Protein AF-0000000077349304 (afdb_homodimer)

Organism: Vitis vinifera (NCBI:txid29760)

Structure (mmCIF, N/CA/C/O backbone):
data_AF-0000000077349304-model_v1
#
loop_
_entity.id
_entity.type
_entity.pdbx_description
1 polymer 'Uncharacterized protein'
#
loop_
_atom_site.group_PDB
_atom_site.id
_atom_site.type_symbol
_atom_site.label_atom_id
_atom_site.label_alt_id
_atom_site.label_comp_id
_atom_site.label_asym_id
_atom_site.label_entity_id
_atom_site.label_seq_id
_atom_site.pdbx_PDB_ins_code
_atom_site.Cartn_x
_atom_site.Cartn_y
_atom_site.Cartn_z
_a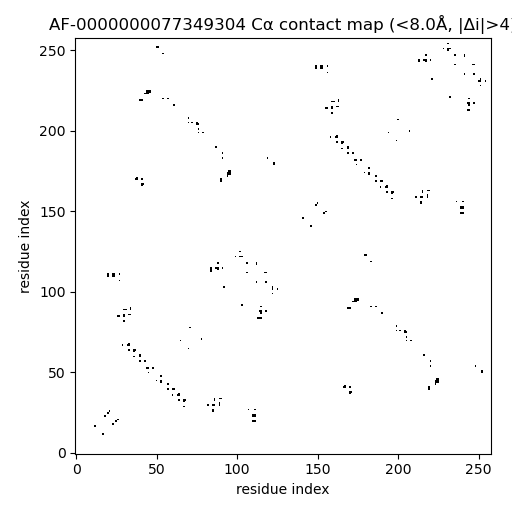tom_site.occupancy
_atom_site.B_iso_or_equiv
_atom_site.auth_seq_id
_atom_site.auth_comp_id
_atom_site.auth_asym_id
_atom_site.auth_atom_id
_atom_site.pdbx_PDB_model_num
ATOM 1 N N . MET A 1 1 ? 5.629 -63.75 -2.553 1 30.45 1 MET A N 1
ATOM 2 C CA . MET A 1 1 ? 6.184 -62.406 -2.715 1 30.45 1 MET A CA 1
ATOM 3 C C . MET A 1 1 ? 5.445 -61.406 -1.84 1 30.45 1 MET A C 1
ATOM 5 O O . MET A 1 1 ? 4.242 -61.188 -2.012 1 30.45 1 MET A O 1
ATOM 9 N N . GLU A 1 2 ? 5.629 -61.344 -0.504 1 37.59 2 GLU A N 1
ATOM 10 C CA . GLU A 1 2 ? 5.035 -60.625 0.606 1 37.59 2 GLU A CA 1
ATOM 11 C C . GLU A 1 2 ? 5.164 -59.094 0.403 1 37.59 2 GLU A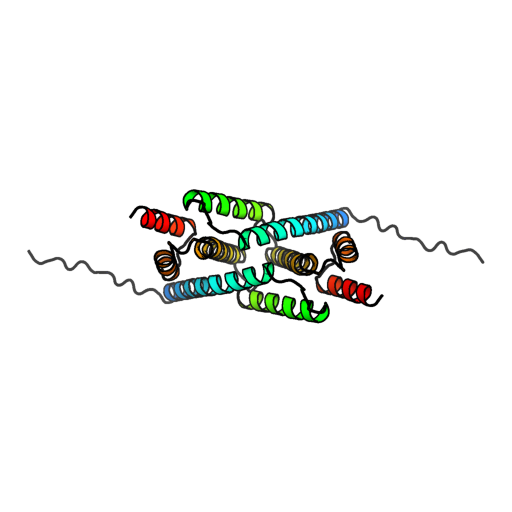 C 1
ATOM 13 O O . GLU A 1 2 ? 6.258 -58.594 0.151 1 37.59 2 GLU A O 1
ATOM 18 N N . PRO A 1 3 ? 4.094 -58.375 -0.146 1 38.19 3 PRO A N 1
ATOM 19 C CA . PRO A 1 3 ? 4.047 -56.969 -0.545 1 38.19 3 PRO A CA 1
ATOM 20 C C . PRO A 1 3 ? 4.551 -56 0.547 1 38.19 3 PRO A C 1
ATOM 22 O O . PRO A 1 3 ? 4.281 -56.25 1.73 1 38.19 3 PRO A O 1
ATOM 25 N N . ASP A 1 4 ? 5.844 -55.594 0.609 1 36.28 4 ASP A N 1
ATOM 26 C CA . ASP A 1 4 ? 6.574 -54.625 1.399 1 36.28 4 ASP A CA 1
ATOM 27 C C . ASP A 1 4 ? 5.762 -53.344 1.573 1 36.28 4 ASP A C 1
ATOM 29 O O . ASP A 1 4 ? 5.434 -52.688 0.592 1 36.28 4 ASP A O 1
ATOM 33 N N . LEU A 1 5 ? 4.812 -53.281 2.51 1 33.16 5 LEU A N 1
ATOM 34 C CA . LEU A 1 5 ? 4.059 -52.188 3.109 1 33.16 5 LEU A CA 1
ATOM 35 C C . LEU A 1 5 ? 4.965 -50.969 3.367 1 33.16 5 LEU A C 1
ATOM 37 O O . LEU A 1 5 ? 5.785 -51 4.285 1 33.16 5 LEU A O 1
ATOM 41 N N . ALA A 1 6 ? 5.605 -50.438 2.486 1 31.66 6 ALA A N 1
ATOM 42 C CA . ALA A 1 6 ? 6.285 -49.125 2.574 1 31.66 6 ALA A CA 1
ATOM 43 C C . ALA A 1 6 ? 5.523 -48.156 3.479 1 31.66 6 ALA A C 1
ATOM 45 O O . ALA A 1 6 ? 4.305 -48.031 3.355 1 31.66 6 ALA A O 1
ATOM 46 N N . LYS A 1 7 ? 5.957 -47.875 4.664 1 35.06 7 LYS A N 1
ATOM 47 C CA . LYS A 1 7 ? 5.715 -46.938 5.754 1 35.06 7 LYS A CA 1
ATOM 48 C C . LYS A 1 7 ? 5.328 -45.562 5.215 1 35.06 7 LYS A C 1
ATOM 50 O O . LYS A 1 7 ? 6.141 -44.875 4.582 1 35.06 7 LYS A O 1
ATOM 55 N N . VAL A 1 8 ? 4.203 -45.312 4.629 1 30.92 8 VAL A N 1
ATOM 56 C CA . VAL A 1 8 ? 3.578 -44 4.512 1 30.92 8 VAL A CA 1
ATOM 57 C C . VAL A 1 8 ? 3.877 -43.188 5.758 1 30.92 8 VAL A C 1
ATOM 59 O O . VAL A 1 8 ? 3.408 -43.5 6.852 1 30.92 8 VAL A O 1
ATOM 62 N N . VAL A 1 9 ? 5.004 -42.75 6.055 1 35.28 9 VAL A N 1
ATOM 63 C CA . VAL A 1 9 ? 5.402 -41.812 7.09 1 35.28 9 VAL A CA 1
ATOM 64 C C . VAL A 1 9 ? 4.367 -40.688 7.191 1 35.28 9 VAL A C 1
ATOM 66 O O . VAL A 1 9 ? 4.211 -39.875 6.266 1 35.28 9 VAL A O 1
ATOM 69 N N . ILE A 1 10 ? 3.18 -40.812 7.707 1 36.53 10 ILE A N 1
ATOM 70 C CA . ILE A 1 10 ? 2.32 -39.812 8.32 1 36.53 10 ILE A CA 1
ATOM 71 C C . ILE A 1 10 ? 3.176 -38.75 9.039 1 36.53 10 ILE A C 1
ATOM 73 O O . ILE A 1 10 ? 3.758 -39.031 10.086 1 36.53 10 ILE A O 1
ATOM 77 N N . HIS A 1 11 ? 3.961 -38.094 8.344 1 41.19 11 HIS A N 1
ATOM 78 C CA . HIS A 1 11 ? 4.645 -36.969 8.984 1 41.19 11 HIS A CA 1
ATOM 79 C C . HIS A 1 11 ? 3.664 -36.094 9.773 1 41.19 11 HIS A C 1
ATOM 81 O O . HIS A 1 11 ? 2.869 -35.375 9.188 1 41.19 11 HIS A O 1
ATOM 87 N N . ALA A 1 12 ? 3.164 -36.469 10.875 1 43.06 12 ALA A N 1
ATOM 88 C CA . ALA A 1 12 ? 2.551 -35.625 11.906 1 43.06 12 ALA A CA 1
ATOM 89 C C . ALA A 1 12 ? 3.182 -34.25 11.938 1 43.06 12 ALA A C 1
ATOM 91 O O . ALA A 1 12 ? 4.391 -34.125 12.141 1 43.06 12 ALA A O 1
ATOM 92 N N . LYS A 1 13 ? 2.541 -33.344 11.273 1 51.5 13 LYS A N 1
ATOM 93 C CA . LYS A 1 13 ? 3.018 -31.969 11.344 1 51.5 13 LYS A CA 1
ATOM 94 C C . LYS A 1 13 ? 3.271 -31.547 12.789 1 51.5 13 LYS A C 1
ATOM 96 O O . LYS A 1 13 ? 2.457 -31.812 13.672 1 51.5 13 LYS A O 1
ATOM 101 N N . THR A 1 14 ? 4.445 -31.266 13.148 1 56.19 14 THR A N 1
ATOM 102 C CA . THR A 1 14 ? 4.77 -30.734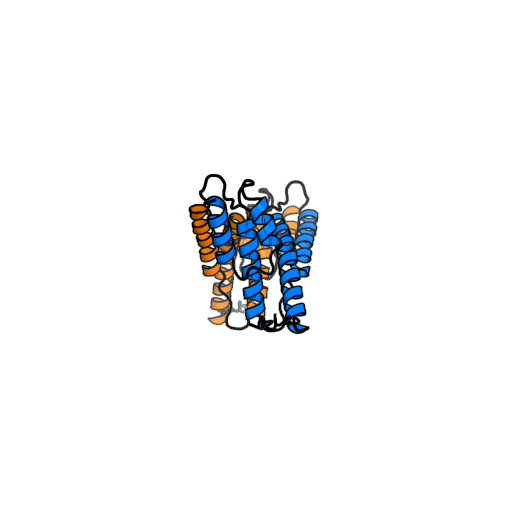 14.461 1 56.19 14 THR A CA 1
ATOM 103 C C . THR A 1 14 ? 3.953 -29.484 14.758 1 56.19 14 THR A C 1
ATOM 105 O O . THR A 1 14 ? 3.459 -28.828 13.836 1 56.19 14 THR A O 1
ATOM 108 N N . THR A 1 15 ? 3.611 -29.328 16.031 1 53.25 15 THR A N 1
ATOM 109 C CA . THR A 1 15 ? 2.938 -28.125 16.5 1 53.25 15 THR A CA 1
ATOM 110 C C . THR A 1 15 ? 3.498 -26.891 15.805 1 53.25 15 THR A C 1
ATOM 112 O O . THR A 1 15 ? 2.748 -25.984 15.445 1 53.25 15 THR A O 1
ATOM 115 N N . HIS A 1 16 ? 4.781 -26.922 15.57 1 51.78 16 HIS A N 1
ATOM 116 C CA . HIS A 1 16 ? 5.426 -25.797 14.906 1 51.78 16 HIS A CA 1
ATOM 117 C C . HIS A 1 16 ? 4.957 -25.656 13.461 1 51.78 16 HIS A C 1
ATOM 119 O O . HIS A 1 16 ? 4.652 -24.562 13 1 51.78 16 HIS A O 1
ATOM 125 N N . GLN A 1 17 ? 4.926 -26.797 12.828 1 53.03 17 GLN A N 1
ATOM 126 C CA . GLN A 1 17 ? 4.488 -26.766 11.438 1 53.03 17 GLN A CA 1
ATOM 127 C C . GLN A 1 17 ? 3.018 -26.375 11.328 1 53.03 17 GLN A C 1
ATOM 129 O O . GLN A 1 17 ? 2.631 -25.641 10.414 1 53.03 17 GLN A O 1
ATOM 134 N N . VAL A 1 18 ? 2.293 -26.922 12.273 1 52.31 18 VAL A N 1
ATOM 135 C CA . VAL A 1 18 ? 0.885 -26.547 12.328 1 52.31 18 VAL A CA 1
ATOM 136 C C . VAL A 1 18 ? 0.765 -25.031 12.57 1 52.31 18 VAL A C 1
ATOM 138 O O . VAL A 1 18 ? -0.046 -24.359 11.93 1 52.31 18 VAL A O 1
ATOM 141 N N . TRP A 1 19 ? 1.563 -24.516 13.484 1 49.97 19 TRP A N 1
ATOM 142 C CA . TRP A 1 19 ? 1.567 -23.094 13.773 1 49.97 19 TRP A CA 1
ATOM 143 C C . TRP A 1 19 ? 2.033 -22.297 12.562 1 49.97 19 TRP A C 1
ATOM 145 O O . TRP A 1 19 ? 1.44 -21.266 12.227 1 49.97 19 TRP A O 1
ATOM 155 N N . GLU A 1 20 ? 3.025 -22.766 11.969 1 55.25 20 GLU A N 1
ATOM 156 C CA . GLU A 1 20 ? 3.5 -22.078 10.773 1 55.25 20 GLU A CA 1
ATOM 157 C C . GLU A 1 20 ? 2.436 -22.078 9.68 1 55.25 20 GLU A C 1
ATOM 159 O O . GLU A 1 20 ? 2.25 -21.078 8.977 1 55.25 20 GLU A O 1
ATOM 164 N N . ASP A 1 21 ? 1.802 -23.203 9.68 1 53.84 21 ASP A N 1
ATOM 165 C CA . ASP A 1 21 ? 0.719 -23.328 8.703 1 53.84 21 ASP A CA 1
ATOM 166 C C . ASP A 1 21 ? -0.421 -22.359 9.031 1 53.84 21 ASP A C 1
ATOM 168 O O . ASP A 1 21 ? -1.022 -21.781 8.133 1 53.84 21 ASP A O 1
ATOM 172 N N . PHE A 1 22 ? -0.688 -22.391 10.328 1 49.19 22 PHE A N 1
ATOM 173 C CA . PHE A 1 22 ? -1.724 -21.469 10.781 1 49.19 22 PHE A CA 1
ATOM 174 C C . PHE A 1 22 ? -1.328 -20.031 10.484 1 49.19 22 PHE A C 1
ATOM 176 O O . PHE A 1 22 ? -2.139 -19.25 9.977 1 49.19 22 PHE A O 1
ATOM 183 N N . ILE A 1 23 ? -0.131 -19.719 10.797 1 52.72 23 ILE A N 1
ATOM 184 C CA . ILE A 1 23 ? 0.373 -18.375 10.555 1 52.72 23 ILE A CA 1
ATOM 185 C C . ILE A 1 23 ? 0.328 -18.062 9.062 1 52.72 23 ILE A C 1
ATOM 187 O O . ILE A 1 23 ? -0.096 -16.984 8.656 1 52.72 23 ILE A O 1
ATOM 191 N N . ASP A 1 24 ? 0.671 -19.141 8.422 1 55.94 24 ASP A N 1
ATOM 192 C CA . ASP A 1 24 ? 0.707 -18.969 6.977 1 55.94 24 ASP A CA 1
ATOM 193 C C . ASP A 1 24 ? -0.7 -18.781 6.41 1 55.94 24 ASP A C 1
ATOM 195 O O . ASP A 1 24 ? -0.921 -17.938 5.535 1 55.94 24 ASP A O 1
ATOM 199 N N . GLN A 1 25 ? -1.578 -19.734 6.934 1 53.78 25 GLN A N 1
ATOM 200 C CA . GLN A 1 25 ? -2.967 -19.625 6.504 1 53.78 25 GLN A CA 1
ATOM 201 C C . GLN A 1 25 ? -3.568 -18.281 6.938 1 53.78 25 GLN A C 1
ATOM 203 O O . GLN A 1 25 ? -4.27 -17.641 6.164 1 53.78 25 GLN A O 1
ATOM 208 N N . PHE A 1 26 ? -3.369 -18.031 8.156 1 52.25 26 PHE A N 1
ATOM 209 C CA . PHE A 1 26 ? -3.83 -16.766 8.695 1 52.25 26 PHE A CA 1
ATOM 210 C C . PHE A 1 26 ? -3.201 -15.594 7.949 1 52.25 26 PHE A C 1
ATOM 212 O O . PHE A 1 26 ? -3.865 -14.594 7.676 1 52.25 26 PHE A O 1
ATOM 219 N N . SER A 1 27 ? -1.998 -15.93 7.543 1 61.44 27 SER A N 1
ATOM 220 C CA . SER A 1 27 ? -1.284 -14.883 6.812 1 61.44 27 SER A CA 1
ATOM 221 C C . SER A 1 27 ? -1.909 -14.641 5.445 1 61.44 27 SER A C 1
ATOM 223 O O . SER A 1 27 ? -2.055 -13.492 5.02 1 61.44 27 SER A O 1
ATOM 225 N N . GLN A 1 28 ? -2.406 -15.836 4.953 1 63.88 28 GLN A N 1
ATOM 226 C CA . GLN A 1 28 ? -3.035 -15.688 3.646 1 63.88 28 GLN A CA 1
ATOM 227 C C . GLN A 1 28 ? -4.387 -14.992 3.764 1 63.88 28 GLN A C 1
ATOM 229 O O . GLN A 1 28 ? -4.73 -14.148 2.934 1 63.88 28 GLN A O 1
ATOM 234 N N . GLU A 1 29 ? -5.176 -15.484 4.77 1 65.19 29 GLU A N 1
ATOM 235 C CA . GLU A 1 29 ? -6.457 -14.828 5 1 65.19 29 GLU A CA 1
ATOM 236 C C . GLU A 1 29 ? -6.266 -13.336 5.273 1 65.19 29 GLU A C 1
ATOM 238 O O . GLU A 1 29 ? -7.027 -12.508 4.773 1 65.19 29 GLU A O 1
ATOM 243 N N . ASN A 1 30 ? -5.266 -13.078 5.977 1 81.94 30 ASN A N 1
ATOM 244 C CA . ASN A 1 30 ? -4.988 -11.68 6.273 1 81.94 30 ASN A CA 1
ATOM 245 C C . ASN A 1 30 ? -4.535 -10.922 5.027 1 81.94 30 ASN A C 1
ATOM 247 O O . ASN A 1 30 ? -4.84 -9.734 4.875 1 81.94 30 ASN A O 1
ATOM 251 N N . ALA A 1 31 ? -3.947 -11.727 4.184 1 86 31 ALA A N 1
ATOM 252 C CA . ALA A 1 31 ? -3.445 -11.062 2.982 1 86 31 ALA A CA 1
ATOM 253 C C . ALA A 1 31 ? -4.594 -10.562 2.113 1 86 31 ALA A C 1
ATOM 255 O O . ALA A 1 31 ? -4.504 -9.484 1.517 1 86 31 ALA A O 1
ATOM 256 N N . LEU A 1 32 ? -5.691 -11.352 2.031 1 86.62 32 LEU A N 1
ATOM 257 C CA . LEU A 1 32 ? -6.848 -10.93 1.247 1 86.62 32 LEU A CA 1
ATOM 258 C C . LEU A 1 32 ? -7.52 -9.719 1.879 1 86.62 32 LEU A C 1
ATOM 260 O O . LEU A 1 32 ? -7.914 -8.781 1.175 1 86.62 32 LEU A O 1
ATOM 264 N N . ILE A 1 33 ? -7.676 -9.766 3.186 1 90.56 33 ILE A N 1
ATOM 265 C CA . ILE A 1 33 ? -8.273 -8.648 3.91 1 90.56 33 ILE A CA 1
ATOM 266 C C . ILE A 1 33 ? -7.414 -7.402 3.732 1 90.56 33 ILE A C 1
ATOM 268 O O . ILE A 1 33 ? -7.93 -6.316 3.451 1 90.56 33 ILE A O 1
ATOM 272 N N . ILE A 1 34 ? -6.121 -7.543 3.848 1 92.56 34 ILE A N 1
ATOM 273 C CA . ILE A 1 34 ? -5.184 -6.438 3.678 1 92.56 34 ILE A CA 1
ATOM 274 C C . ILE A 1 34 ? -5.301 -5.875 2.264 1 92.56 34 ILE A C 1
ATOM 276 O O . ILE A 1 34 ? -5.34 -4.656 2.074 1 92.56 34 ILE A O 1
ATOM 280 N N . TYR A 1 35 ? -5.398 -6.758 1.352 1 91.94 35 TYR A N 1
ATOM 281 C CA . TYR A 1 35 ? -5.555 -6.332 -0.035 1 91.94 35 TYR A CA 1
ATOM 282 C C . TYR A 1 35 ? -6.809 -5.484 -0.207 1 91.94 35 TYR A C 1
ATOM 284 O O . TYR A 1 35 ? -6.766 -4.426 -0.842 1 91.94 35 TYR A O 1
ATOM 292 N N . GLN A 1 36 ? -7.918 -5.918 0.291 1 92.62 36 GLN A N 1
ATOM 293 C CA . GLN A 1 36 ? -9.18 -5.199 0.174 1 92.62 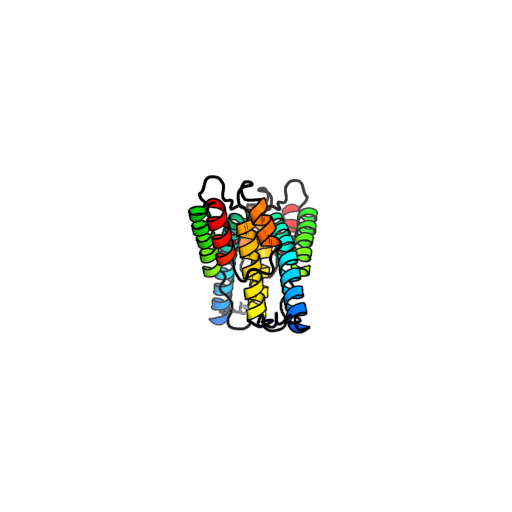36 GLN A CA 1
ATOM 294 C C . GLN A 1 36 ? -9.102 -3.834 0.852 1 92.62 36 GLN A C 1
ATOM 296 O O . GLN A 1 36 ? -9.617 -2.844 0.329 1 92.62 36 GLN A O 1
ATOM 301 N N . ILE A 1 37 ? -8.508 -3.77 2.004 1 94.62 37 ILE A N 1
ATOM 302 C CA . ILE A 1 37 ? -8.344 -2.506 2.717 1 94.62 37 ILE A CA 1
ATOM 303 C C . ILE A 1 37 ? -7.473 -1.557 1.894 1 94.62 37 ILE A C 1
ATOM 305 O O . ILE A 1 37 ? -7.805 -0.379 1.74 1 94.62 37 ILE A O 1
ATOM 309 N N . GLN A 1 38 ? -6.332 -2.072 1.375 1 93.25 38 GLN A N 1
ATOM 310 C CA . GLN A 1 38 ? -5.441 -1.261 0.551 1 93.25 38 GLN A CA 1
ATOM 311 C C . GLN A 1 38 ? -6.164 -0.73 -0.683 1 93.25 38 GLN A C 1
ATOM 313 O O . GLN A 1 38 ? -5.973 0.422 -1.075 1 93.25 38 GLN A O 1
ATOM 318 N N . LYS A 1 39 ? -6.934 -1.551 -1.284 1 92.12 39 LYS A N 1
ATOM 319 C CA . LYS A 1 39 ? -7.738 -1.123 -2.426 1 92.12 39 LYS A CA 1
ATOM 320 C C . LYS A 1 39 ? -8.695 -0.005 -2.033 1 92.12 39 LYS A C 1
ATOM 322 O O . LYS A 1 39 ? -8.828 0.988 -2.752 1 92.12 39 LYS A O 1
ATOM 327 N N . SER A 1 40 ? -9.32 -0.19 -0.93 1 93.62 40 SER A N 1
ATOM 328 C CA . SER A 1 40 ? -10.234 0.833 -0.442 1 93.62 40 SER A CA 1
ATOM 329 C C . SER A 1 40 ? -9.508 2.137 -0.142 1 93.62 40 SER A C 1
ATOM 331 O O . SER A 1 40 ? -10.016 3.223 -0.43 1 93.62 40 SER A O 1
ATOM 333 N N . LEU A 1 41 ? -8.367 2.006 0.394 1 94.12 41 LEU A N 1
ATOM 334 C CA . LEU A 1 41 ? -7.574 3.164 0.787 1 94.12 41 LEU A CA 1
ATOM 335 C C . LEU A 1 41 ? -7.172 3.986 -0.433 1 94.12 41 LEU A C 1
ATOM 337 O O . LEU A 1 41 ? -7.258 5.215 -0.415 1 94.12 41 LEU A O 1
ATOM 341 N N . VAL A 1 42 ? -6.75 3.346 -1.412 1 87.5 42 VAL A N 1
ATOM 342 C CA . VAL A 1 42 ? -6.277 4.02 -2.617 1 87.5 42 VAL A CA 1
ATOM 343 C C . VAL A 1 42 ? -7.457 4.648 -3.355 1 87.5 42 VAL A C 1
ATOM 345 O O . VAL A 1 42 ? -7.312 5.695 -3.99 1 87.5 42 VAL A O 1
ATOM 348 N N . SER A 1 43 ? -8.602 4.043 -3.232 1 89.06 43 SER A N 1
ATOM 349 C CA . SER A 1 43 ? -9.781 4.551 -3.926 1 89.06 43 SER A CA 1
ATOM 350 C C . SER A 1 43 ? -10.555 5.535 -3.057 1 89.06 43 SER A C 1
ATOM 352 O O . SER A 1 43 ? -11.547 6.121 -3.502 1 89.06 43 SER A O 1
ATOM 354 N N . PHE A 1 44 ? -10.102 5.68 -1.876 1 92.88 44 PHE A N 1
ATOM 355 C CA . PHE A 1 44 ? -10.797 6.535 -0.918 1 92.88 44 PHE A CA 1
ATOM 356 C C . PHE A 1 44 ? -10.602 8.008 -1.264 1 92.88 44 PHE A C 1
ATOM 358 O O . PHE A 1 44 ? -9.477 8.453 -1.479 1 92.88 44 PHE A O 1
ATOM 365 N N . SER A 1 45 ? -11.648 8.797 -1.398 1 94.25 45 SER A N 1
ATOM 366 C CA . SER A 1 45 ? -11.578 10.219 -1.708 1 94.25 45 SER A CA 1
ATOM 367 C C . SER A 1 45 ? -12.547 11.023 -0.848 1 94.25 45 SER A C 1
ATOM 369 O O . SER A 1 45 ? -13.508 10.477 -0.309 1 94.25 45 SER A O 1
ATOM 371 N N . GLN A 1 46 ? -12.281 12.25 -0.752 1 95.38 46 GLN A N 1
ATOM 372 C CA . GLN A 1 46 ? -13.109 13.102 0.085 1 95.38 46 GLN A CA 1
ATOM 373 C C . GLN A 1 46 ? -14.547 13.141 -0.426 1 95.38 46 GLN A C 1
ATOM 375 O O . GLN A 1 46 ? -15.492 12.922 0.341 1 95.38 46 GLN A O 1
ATOM 380 N N . GLY A 1 47 ? -14.711 13.422 -1.748 1 94.88 47 GLY A N 1
ATOM 381 C CA . GLY A 1 47 ? -16.047 13.461 -2.33 1 94.88 47 GLY A CA 1
ATOM 382 C C . GLY A 1 47 ? -16.953 14.5 -1.683 1 94.88 47 GLY A C 1
ATOM 383 O O . GLY A 1 47 ? -16.578 15.672 -1.576 1 94.88 47 GLY A O 1
ATOM 384 N N . SER A 1 48 ? -18.047 14.078 -1.113 1 96.44 48 SER A N 1
ATOM 385 C CA . SER A 1 48 ? -19.031 15 -0.544 1 96.44 48 SER A CA 1
ATOM 386 C C . SER A 1 48 ? -18.797 15.188 0.953 1 96.44 48 SER A C 1
ATOM 388 O O . SER A 1 48 ? -19.5 15.984 1.595 1 96.44 48 SER A O 1
ATOM 390 N N . MET A 1 49 ? -17.859 14.57 1.497 1 95.5 49 MET A N 1
ATOM 391 C CA . MET A 1 49 ? -17.609 14.656 2.932 1 95.5 49 MET A CA 1
ATOM 392 C C . MET A 1 49 ? -16.969 15.992 3.289 1 95.5 49 MET A C 1
ATOM 394 O O . MET A 1 49 ? -16.203 16.547 2.496 1 95.5 49 MET A O 1
ATOM 398 N N . THR A 1 50 ? -17.312 16.422 4.441 1 95.44 50 THR A N 1
ATOM 399 C CA . THR A 1 50 ? -16.516 17.516 4.992 1 95.44 50 THR A CA 1
ATOM 400 C C . THR A 1 50 ? -15.086 17.047 5.258 1 95.44 50 THR A C 1
ATOM 402 O O . THR A 1 50 ? -14.812 15.852 5.309 1 95.44 50 THR A O 1
ATOM 405 N N . ILE A 1 51 ? -14.195 17.953 5.473 1 94.62 51 ILE A N 1
ATOM 406 C CA . ILE A 1 51 ? -12.789 17.641 5.719 1 94.62 51 ILE A CA 1
ATOM 407 C C . ILE A 1 51 ? -12.664 16.828 7.008 1 94.62 51 ILE A C 1
ATOM 409 O O . ILE A 1 51 ? -11.852 15.898 7.086 1 94.62 51 ILE A O 1
ATOM 413 N N . SER A 1 52 ? -13.391 17.172 8.016 1 95.25 52 SER A N 1
ATOM 414 C CA . SER A 1 52 ? -13.336 16.469 9.289 1 95.25 52 SER A CA 1
ATOM 415 C C . SER A 1 52 ? -13.82 15.039 9.148 1 95.25 52 SER A C 1
ATOM 417 O O . SER A 1 52 ? -13.172 14.109 9.641 1 95.25 52 SER A O 1
ATOM 419 N N . THR A 1 53 ? -14.961 14.82 8.516 1 97.31 53 THR A N 1
ATOM 420 C CA . THR A 1 53 ? -15.492 13.477 8.312 1 97.31 53 THR A CA 1
ATOM 421 C C . THR A 1 53 ? -14.539 12.641 7.461 1 97.31 53 THR A C 1
ATOM 423 O O . THR A 1 53 ? -14.281 11.477 7.773 1 97.31 53 THR A O 1
ATOM 426 N N . TYR A 1 54 ? -14.094 13.32 6.379 1 97.44 54 TYR A N 1
ATOM 427 C CA . TYR A 1 54 ? -13.133 12.648 5.508 1 97.44 54 TYR A CA 1
ATOM 428 C C . TYR A 1 54 ? -11.922 12.164 6.297 1 97.44 54 TYR A C 1
ATOM 430 O O . TYR A 1 54 ? -11.516 11.008 6.176 1 97.44 54 TYR A O 1
ATOM 438 N N . PHE A 1 55 ? -11.375 13 7.137 1 96.56 55 PHE A N 1
ATOM 439 C CA . PHE A 1 55 ? -10.172 12.656 7.891 1 96.56 55 PHE A CA 1
ATOM 440 C C . PHE A 1 55 ? -10.445 11.523 8.875 1 96.56 55 PHE A C 1
ATOM 442 O O . PHE A 1 55 ? -9.648 10.594 9 1 96.56 55 PHE A O 1
ATOM 449 N N . ILE A 1 56 ? -11.586 11.523 9.555 1 97.06 56 ILE A N 1
ATOM 450 C CA . ILE A 1 56 ? -11.945 10.516 10.547 1 97.06 56 ILE A CA 1
ATOM 451 C C . ILE A 1 56 ? -12.102 9.156 9.859 1 97.06 56 ILE A C 1
ATOM 453 O O . ILE A 1 56 ? -11.602 8.148 10.359 1 97.06 56 ILE A O 1
ATOM 457 N N . GLU A 1 57 ? -12.742 9.156 8.758 1 97.31 57 GLU A N 1
ATOM 458 C CA . GLU A 1 57 ? -12.953 7.902 8.039 1 97.31 57 GLU A CA 1
ATOM 459 C C . GLU A 1 57 ? -11.641 7.344 7.496 1 97.31 57 GLU A C 1
ATOM 461 O O . GLU A 1 57 ? -11.422 6.133 7.527 1 97.31 57 GLU A O 1
ATOM 466 N N . LEU A 1 58 ? -10.859 8.258 6.945 1 97.38 58 LEU A N 1
ATOM 467 C CA . LEU A 1 58 ? -9.555 7.836 6.449 1 97.38 58 LEU A CA 1
ATOM 468 C C . LEU A 1 58 ? -8.719 7.227 7.57 1 97.38 58 LEU A C 1
ATOM 470 O O . LEU A 1 58 ? -8.102 6.172 7.391 1 97.38 58 LEU A O 1
ATOM 474 N N . LYS A 1 59 ? -8.672 7.867 8.742 1 96 59 LYS A N 1
ATOM 475 C CA . LYS A 1 59 ? -7.977 7.34 9.914 1 96 59 LYS A CA 1
ATOM 476 C C . LYS A 1 59 ? -8.516 5.965 10.297 1 96 59 LYS A C 1
ATOM 478 O O . LYS A 1 59 ? -7.762 5.09 10.727 1 96 59 LYS A O 1
ATOM 483 N N . GLY A 1 60 ? -9.828 5.824 10.156 1 96.75 60 GLY A N 1
ATOM 484 C CA . GLY A 1 60 ? -10.438 4.531 10.422 1 96.75 60 GLY A CA 1
ATOM 485 C C . GLY A 1 60 ? -9.891 3.422 9.539 1 96.75 60 GLY A C 1
ATOM 486 O O . GLY A 1 60 ? -9.641 2.314 10.016 1 96.75 60 GLY A O 1
ATOM 487 N N . VAL A 1 61 ? -9.742 3.697 8.25 1 96.62 61 VAL A N 1
ATOM 488 C CA . VAL A 1 61 ? -9.211 2.707 7.324 1 96.62 61 VAL A CA 1
ATOM 489 C C . VAL A 1 61 ? -7.758 2.398 7.676 1 96.62 61 VAL A C 1
ATOM 491 O O . VAL A 1 61 ? -7.34 1.239 7.648 1 96.62 61 VAL A O 1
ATOM 494 N N . TRP A 1 62 ? -6.918 3.482 8.062 1 95.06 62 TRP A N 1
ATOM 495 C CA . TRP A 1 62 ? -5.543 3.266 8.5 1 95.06 62 TRP A CA 1
ATOM 496 C C . TRP A 1 62 ? -5.492 2.344 9.711 1 95.06 62 TRP A C 1
ATOM 498 O O . TRP A 1 62 ? -4.664 1.431 9.773 1 95.06 62 TRP A O 1
ATOM 508 N N . ASP A 1 63 ? -6.332 2.627 10.68 1 94.62 63 ASP A N 1
ATOM 509 C CA . ASP A 1 63 ? -6.379 1.821 11.891 1 94.62 63 ASP A CA 1
ATOM 510 C C . ASP A 1 63 ? -6.719 0.367 11.57 1 94.62 63 ASP A C 1
ATOM 512 O O . ASP A 1 63 ? -6.148 -0.553 12.164 1 94.62 63 ASP A O 1
ATOM 516 N N . GLU A 1 64 ? -7.656 0.18 10.695 1 94.56 64 GLU A N 1
ATOM 517 C CA . GLU A 1 64 ? -8.008 -1.172 10.266 1 94.56 64 GLU A CA 1
ATOM 518 C C . GLU A 1 64 ? -6.809 -1.89 9.656 1 94.56 64 GLU A C 1
ATOM 520 O O . GLU A 1 64 ? -6.539 -3.047 9.984 1 94.56 64 GLU A O 1
ATOM 525 N N . LEU A 1 65 ? -6.109 -1.219 8.789 1 93.69 65 LEU A N 1
ATOM 526 C CA . LEU A 1 65 ? -4.934 -1.813 8.164 1 93.69 65 LEU A CA 1
ATOM 527 C C . LEU A 1 65 ? -3.893 -2.195 9.211 1 93.69 65 LEU A C 1
ATOM 529 O O . LEU A 1 65 ? -3.285 -3.264 9.125 1 93.69 65 LEU A O 1
ATOM 533 N N . GLU A 1 66 ? -3.666 -1.345 10.195 1 91 66 GLU A N 1
ATOM 534 C CA . GLU A 1 66 ? -2.668 -1.579 11.234 1 91 66 GLU A CA 1
ATOM 535 C C . GLU A 1 66 ? -3.033 -2.789 12.086 1 91 66 GLU A C 1
ATOM 537 O O . GLU A 1 66 ? -2.154 -3.477 12.609 1 91 66 GLU A O 1
ATOM 542 N N . MET A 1 67 ? -4.281 -3.018 12.234 1 91.06 67 MET A N 1
ATOM 543 C CA . MET A 1 67 ? -4.734 -4.184 12.992 1 91.06 67 MET A CA 1
ATOM 544 C C . MET A 1 67 ? -4.273 -5.477 12.32 1 91.06 67 MET A C 1
ATOM 546 O O . MET A 1 67 ? -3.908 -6.434 13 1 91.06 67 MET A O 1
ATOM 550 N N . TYR A 1 68 ? -4.273 -5.492 11.016 1 87.88 68 TYR A N 1
ATOM 551 C CA . TYR A 1 68 ? -3.922 -6.695 10.273 1 87.88 68 TYR A CA 1
ATOM 552 C C . TYR A 1 68 ? -2.439 -6.703 9.914 1 87.88 68 TYR A C 1
ATOM 554 O O . TYR A 1 68 ? -1.883 -7.75 9.57 1 87.88 68 TYR A O 1
ATOM 562 N N . ARG A 1 69 ? -1.785 -5.508 9.891 1 85.31 69 ARG A N 1
ATOM 563 C CA . ARG A 1 69 ? -0.36 -5.387 9.602 1 85.31 69 ARG A CA 1
ATOM 564 C C . ARG A 1 69 ? 0.358 -4.613 10.703 1 85.31 69 ARG A C 1
ATOM 566 O O . ARG A 1 69 ? 0.855 -3.508 10.477 1 85.31 69 ARG A O 1
ATOM 573 N N . PRO A 1 70 ? 0.457 -5.254 11.789 1 78.88 70 PRO A N 1
ATOM 574 C CA . PRO A 1 70 ? 1.171 -4.566 12.867 1 78.88 70 PRO A CA 1
ATOM 575 C C . PRO A 1 70 ? 2.67 -4.449 12.602 1 78.88 70 PRO A C 1
ATOM 577 O O . PRO A 1 70 ? 3.219 -5.207 11.797 1 78.88 70 PRO A O 1
ATOM 580 N N . LEU A 1 71 ? 3.281 -3.463 13.156 1 76.12 71 LEU A N 1
ATOM 581 C CA . LEU A 1 71 ? 4.73 -3.348 13.055 1 76.12 71 LEU A CA 1
ATOM 582 C C . LEU A 1 71 ? 5.422 -4.5 13.781 1 76.12 71 LEU A C 1
ATOM 584 O O . LEU A 1 71 ? 5.184 -4.719 14.969 1 76.12 71 LEU A O 1
ATOM 588 N N . PRO A 1 72 ? 6.203 -5.148 13.023 1 73.06 72 PRO A N 1
ATOM 589 C CA . PRO A 1 72 ? 6.879 -6.277 13.664 1 73.06 72 PRO A CA 1
ATOM 590 C C . PRO A 1 72 ? 7.93 -5.836 14.68 1 73.06 72 PRO A C 1
ATOM 592 O O . PRO A 1 72 ? 8.68 -4.895 14.43 1 73.06 72 PRO A O 1
ATOM 595 N N . THR A 1 73 ? 7.934 -6.363 15.883 1 72.19 73 THR A N 1
ATOM 596 C CA . THR A 1 73 ? 8.883 -6.035 16.938 1 72.19 73 THR A CA 1
ATOM 597 C C . THR A 1 73 ? 10.094 -6.957 16.891 1 72.19 73 THR A C 1
ATOM 599 O O . THR A 1 73 ? 11.148 -6.648 17.453 1 72.19 73 THR A O 1
ATOM 602 N N . TYR A 1 74 ? 9.977 -8.094 16.344 1 74.94 74 TYR A N 1
ATOM 603 C CA . TYR A 1 74 ? 11.078 -9.047 16.203 1 74.94 74 TYR A CA 1
ATOM 604 C C . TYR A 1 74 ? 11.25 -9.461 14.742 1 74.94 74 TYR A C 1
ATOM 606 O O . TYR A 1 74 ? 10.289 -9.461 13.969 1 74.94 74 TYR A O 1
ATOM 614 N N . ASN A 1 75 ? 12.43 -9.789 14.305 1 78.75 75 ASN A N 1
ATOM 615 C CA . ASN A 1 75 ? 12.758 -10.242 12.961 1 78.75 75 ASN A CA 1
ATOM 616 C C . ASN A 1 75 ? 12.047 -9.406 11.898 1 78.75 75 ASN A C 1
ATOM 618 O O . ASN A 1 75 ? 11.328 -9.945 11.055 1 78.75 75 ASN A O 1
ATOM 622 N N . GLN A 1 76 ? 12.195 -8.18 11.938 1 78.06 76 GLN A N 1
ATOM 623 C CA . GLN A 1 76 ? 11.508 -7.191 11.109 1 78.06 76 GLN A CA 1
ATOM 624 C C . GLN A 1 76 ? 11.719 -7.48 9.625 1 78.06 76 GLN A C 1
ATOM 626 O O . GLN A 1 76 ? 10.797 -7.328 8.82 1 78.06 76 GLN A O 1
ATOM 631 N N . MET A 1 77 ? 12.852 -7.961 9.352 1 79 77 MET A N 1
ATOM 632 C CA . MET A 1 77 ? 13.156 -8.234 7.949 1 79 77 MET A CA 1
ATOM 633 C C . MET A 1 77 ? 12.297 -9.383 7.422 1 79 77 MET A C 1
ATOM 635 O O . MET A 1 77 ? 11.727 -9.281 6.336 1 79 77 MET A O 1
ATOM 639 N N . LYS A 1 78 ? 12.25 -10.406 8.156 1 80.25 78 LYS A N 1
ATOM 640 C CA . LYS A 1 78 ? 11.438 -11.555 7.758 1 80.25 78 LYS A CA 1
ATOM 641 C C . LYS A 1 78 ? 9.961 -11.172 7.648 1 80.25 78 LYS A C 1
ATOM 643 O O . LYS A 1 78 ? 9.281 -11.57 6.703 1 80.25 78 LYS A O 1
ATOM 648 N N . ALA A 1 79 ? 9.523 -10.406 8.617 1 81.25 79 ALA A N 1
ATOM 649 C CA . ALA A 1 79 ? 8.125 -9.984 8.625 1 81.25 79 ALA A CA 1
ATOM 650 C C . ALA A 1 79 ? 7.797 -9.141 7.391 1 81.25 79 ALA A C 1
ATOM 652 O O . ALA A 1 79 ? 6.75 -9.328 6.762 1 81.25 79 ALA A O 1
ATOM 653 N N . HIS A 1 80 ? 8.68 -8.297 7.027 1 81.56 80 HIS A N 1
ATOM 654 C CA . HIS A 1 80 ? 8.477 -7.441 5.863 1 81.56 80 HIS A CA 1
ATOM 655 C C . HIS A 1 80 ? 8.461 -8.258 4.574 1 81.56 80 HIS A C 1
ATOM 657 O O . HIS A 1 80 ? 7.668 -7.984 3.672 1 81.56 80 HIS A O 1
ATOM 663 N N . HIS A 1 81 ? 9.359 -9.18 4.574 1 82.5 81 HIS A N 1
ATOM 664 C CA . HIS A 1 81 ? 9.406 -10.039 3.396 1 82.5 81 HIS A CA 1
ATOM 665 C C . HIS A 1 81 ? 8.109 -10.82 3.225 1 82.5 81 HIS A C 1
ATOM 667 O O . HIS A 1 81 ? 7.578 -10.914 2.113 1 82.5 81 HIS A O 1
ATOM 673 N N . GLU A 1 82 ? 7.617 -11.273 4.277 1 83.19 82 GLU A N 1
ATOM 674 C CA . GLU A 1 82 ? 6.383 -12.055 4.234 1 83.19 82 GLU A CA 1
ATOM 675 C C . GLU A 1 82 ? 5.191 -11.18 3.855 1 83.19 82 GLU A C 1
ATOM 677 O O . GLU A 1 82 ? 4.312 -11.602 3.104 1 83.19 82 GLU A O 1
ATOM 682 N N . GLN A 1 83 ? 5.18 -10 4.398 1 84.5 83 GLN A N 1
ATOM 683 C CA . GLN A 1 83 ? 4.125 -9.062 4.047 1 84.5 83 GLN A CA 1
ATOM 684 C C . GLN A 1 83 ? 4.145 -8.742 2.555 1 84.5 83 GLN A C 1
ATOM 686 O O . GLN A 1 83 ? 3.096 -8.719 1.905 1 84.5 83 GLN A O 1
ATOM 691 N N . ARG A 1 84 ? 5.289 -8.562 2.084 1 86.94 84 ARG A N 1
ATOM 692 C CA . ARG A 1 84 ? 5.449 -8.25 0.667 1 86.94 84 ARG A CA 1
ATOM 693 C C . ARG A 1 84 ? 5.004 -9.422 -0.203 1 86.94 84 ARG A C 1
ATOM 695 O O . ARG A 1 84 ? 4.355 -9.219 -1.233 1 86.94 84 ARG A O 1
ATOM 702 N N . LYS A 1 85 ? 5.344 -10.547 0.189 1 86.81 85 LYS A N 1
ATOM 703 C CA . LYS A 1 85 ? 4.93 -11.742 -0.534 1 86.81 85 LYS A CA 1
ATOM 704 C C . LYS A 1 85 ? 3.408 -11.852 -0.595 1 86.81 85 LYS A C 1
ATOM 706 O O . LYS A 1 85 ? 2.842 -12.133 -1.652 1 86.81 85 LYS A O 1
ATOM 711 N N . GLY A 1 86 ? 2.834 -11.641 0.567 1 87.38 86 GLY A N 1
ATOM 712 C CA . GLY A 1 86 ? 1.381 -11.664 0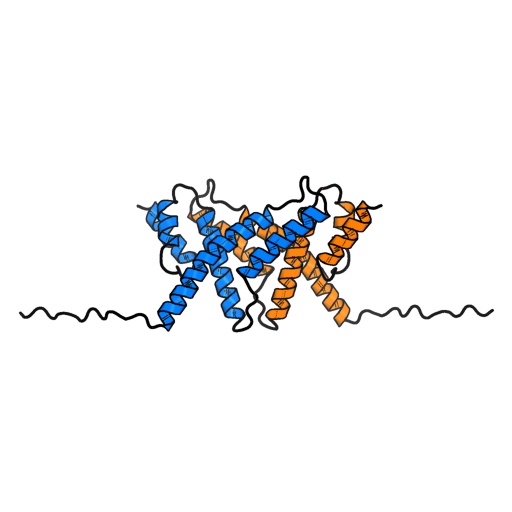.62 1 87.38 86 GLY A CA 1
ATOM 713 C C . GLY A 1 86 ? 0.733 -10.609 -0.254 1 87.38 86 GLY A C 1
ATOM 714 O O . GLY A 1 86 ? -0.242 -10.883 -0.955 1 87.38 86 GLY A O 1
ATOM 715 N N . ASP A 1 87 ? 1.26 -9.406 -0.214 1 90.31 87 ASP A N 1
ATOM 716 C CA . ASP A 1 87 ? 0.74 -8.32 -1.033 1 90.31 87 ASP A CA 1
ATOM 717 C C . ASP A 1 87 ? 0.811 -8.664 -2.52 1 90.31 87 ASP A C 1
ATOM 719 O O . ASP A 1 87 ? -0.172 -8.508 -3.246 1 90.31 87 ASP A O 1
ATOM 723 N N . ARG A 1 88 ? 1.941 -9.141 -2.922 1 91.5 88 ARG A N 1
ATOM 724 C CA . ARG A 1 88 ? 2.16 -9.43 -4.336 1 91.5 88 ARG A CA 1
ATOM 725 C C . ARG A 1 88 ? 1.265 -10.57 -4.809 1 91.5 88 ARG A C 1
ATOM 727 O O . ARG A 1 88 ? 0.731 -10.523 -5.922 1 91.5 88 ARG A O 1
ATOM 734 N N . MET A 1 89 ? 1.092 -11.492 -3.973 1 91 89 MET A N 1
ATOM 735 C CA . MET A 1 89 ? 0.216 -12.609 -4.301 1 91 89 MET A CA 1
ATOM 736 C C . MET A 1 89 ? -1.211 -12.133 -4.547 1 91 89 MET A C 1
ATOM 738 O O . MET A 1 89 ? -1.824 -12.484 -5.559 1 91 89 MET A O 1
ATOM 742 N N . MET A 1 90 ? -1.711 -11.367 -3.68 1 91.31 90 MET A N 1
ATOM 743 C CA . MET A 1 90 ? -3.092 -10.906 -3.787 1 91.31 90 MET A CA 1
ATOM 744 C C . MET A 1 90 ? -3.256 -9.953 -4.969 1 91.31 90 MET A C 1
ATOM 746 O O . MET A 1 90 ? -4.258 -10.016 -5.684 1 91.31 90 MET A O 1
ATOM 750 N N . GLN A 1 91 ? -2.307 -9.102 -5.156 1 93.19 91 GLN A N 1
ATOM 751 C CA . GLN A 1 91 ? -2.342 -8.195 -6.301 1 93.19 91 GLN A CA 1
ATOM 752 C C . GLN A 1 91 ? -2.383 -8.969 -7.613 1 93.19 91 GLN A C 1
ATOM 754 O O . GLN A 1 91 ? -3.086 -8.578 -8.547 1 93.19 91 GLN A O 1
ATOM 759 N N . PHE A 1 92 ? -1.668 -10.047 -7.68 1 94.62 92 PHE A N 1
ATOM 760 C CA . PHE A 1 92 ? -1.631 -10.875 -8.883 1 94.62 92 PHE A CA 1
ATOM 761 C C . PHE A 1 92 ? -2.953 -11.609 -9.07 1 94.62 92 PHE A C 1
ATOM 763 O O . PHE A 1 92 ? -3.584 -11.492 -10.125 1 94.62 92 PHE A O 1
ATOM 770 N N . LEU A 1 93 ? -3.449 -12.227 -8.109 1 92.12 93 LEU A N 1
ATOM 771 C CA . LEU A 1 93 ? -4.574 -13.148 -8.211 1 92.12 93 LEU A CA 1
ATOM 772 C C . LEU A 1 93 ? -5.891 -12.391 -8.352 1 92.12 93 LEU A C 1
ATOM 774 O O . LEU A 1 93 ? -6.762 -12.781 -9.133 1 92.12 93 LEU A O 1
ATOM 778 N N . MET A 1 94 ? -6.031 -11.289 -7.648 1 92.5 94 MET A N 1
ATOM 779 C CA . MET A 1 94 ? -7.328 -10.617 -7.555 1 92.5 94 MET A CA 1
ATOM 780 C C . MET A 1 94 ? -7.59 -9.758 -8.789 1 92.5 94 MET A C 1
ATOM 782 O O . MET A 1 94 ? -8.727 -9.367 -9.047 1 92.5 94 MET A O 1
ATOM 786 N N . ALA A 1 95 ? -6.57 -9.508 -9.578 1 93.06 95 ALA A N 1
ATOM 787 C CA . ALA A 1 95 ? -6.734 -8.641 -10.742 1 93.06 95 ALA A CA 1
ATOM 788 C C . ALA A 1 95 ? -6.789 -9.445 -12.031 1 93.06 95 ALA A C 1
ATOM 790 O O . ALA A 1 95 ? -6.789 -8.883 -13.125 1 93.06 95 ALA A O 1
ATOM 791 N N . LEU A 1 96 ? -6.797 -10.773 -11.883 1 93.88 96 LEU A N 1
ATOM 792 C CA . LEU A 1 96 ? -6.98 -11.648 -13.031 1 93.88 96 LEU A CA 1
ATOM 793 C C . LEU A 1 96 ? -8.414 -11.578 -13.547 1 93.88 96 LEU A C 1
ATOM 795 O O . LEU A 1 96 ? -9.336 -11.297 -12.789 1 93.88 96 LEU A O 1
ATOM 799 N N . ASN A 1 97 ? -8.539 -11.914 -14.82 1 94.69 97 ASN A N 1
ATOM 800 C CA . ASN A 1 97 ? -9.875 -11.992 -15.406 1 94.69 97 ASN A CA 1
ATOM 801 C C . ASN A 1 97 ? -10.695 -13.109 -14.773 1 94.69 97 ASN A C 1
ATOM 803 O O . ASN A 1 97 ? -10.141 -14.055 -14.219 1 94.69 97 ASN A O 1
ATOM 807 N N . ASP A 1 98 ? -11.977 -13.039 -15.008 1 92.75 98 ASP A N 1
ATOM 808 C CA . ASP A 1 98 ? -12.914 -13.953 -14.359 1 92.75 98 ASP A CA 1
ATOM 809 C C . ASP A 1 98 ? -12.758 -15.375 -14.891 1 92.75 98 ASP A C 1
ATOM 811 O O . ASP A 1 98 ? -13.188 -16.328 -14.25 1 92.75 98 ASP A O 1
ATOM 815 N N . THR A 1 99 ? -12.227 -15.5 -16.047 1 93.75 99 THR A N 1
ATOM 816 C CA . THR A 1 99 ? -12.008 -16.828 -16.625 1 93.75 99 THR A CA 1
ATOM 817 C C . THR A 1 99 ? -11.117 -17.672 -15.719 1 93.75 99 THR A C 1
ATOM 819 O O . THR A 1 99 ? -11.125 -18.906 -15.805 1 93.75 99 THR A O 1
ATOM 822 N N . TYR A 1 100 ? -10.383 -17.016 -14.836 1 93.12 100 TYR A N 1
ATOM 823 C CA . TYR A 1 100 ? -9.453 -17.719 -13.961 1 93.12 100 TYR A CA 1
ATOM 824 C C . TYR A 1 100 ? -10.047 -17.922 -12.57 1 93.12 100 TYR A C 1
ATOM 826 O O . TYR A 1 100 ? -9.328 -18.234 -11.625 1 93.12 100 TYR A O 1
ATOM 834 N N . ASN A 1 101 ? -11.281 -17.781 -12.336 1 91.06 101 ASN A N 1
ATOM 835 C CA . ASN A 1 101 ? -11.922 -17.812 -11.023 1 91.06 101 ASN A CA 1
ATOM 836 C C . ASN A 1 101 ? -11.688 -19.156 -10.328 1 91.06 101 ASN A C 1
ATOM 838 O O . ASN A 1 101 ? -11.383 -19.203 -9.141 1 91.06 101 ASN A O 1
ATOM 842 N N . ILE A 1 102 ? -11.844 -20.219 -11.07 1 89.75 102 ILE A N 1
ATOM 843 C CA . ILE A 1 102 ? -11.742 -21.547 -10.477 1 89.75 102 ILE A CA 1
ATOM 844 C C . ILE A 1 102 ? -10.305 -21.797 -10.008 1 89.75 102 ILE A C 1
ATOM 846 O O . ILE A 1 102 ? -10.078 -22.172 -8.859 1 89.75 102 ILE A O 1
ATOM 850 N N . ILE A 1 103 ? -9.359 -21.562 -10.852 1 91.31 103 ILE A N 1
ATOM 851 C CA . ILE A 1 103 ? -7.973 -21.828 -10.492 1 91.31 103 ILE A CA 1
ATOM 852 C C . ILE A 1 103 ? -7.527 -20.844 -9.406 1 91.31 103 ILE A C 1
ATOM 854 O O . ILE A 1 103 ? -6.738 -21.203 -8.531 1 91.31 103 ILE A O 1
ATOM 858 N N . ARG A 1 104 ? -7.941 -19.641 -9.539 1 89.69 104 ARG A N 1
ATOM 859 C CA . ARG A 1 104 ? -7.664 -18.656 -8.492 1 89.69 104 ARG A CA 1
ATOM 860 C C . ARG A 1 104 ? -8.109 -19.172 -7.129 1 89.69 104 ARG A C 1
ATOM 862 O O . ARG A 1 104 ? -7.363 -19.094 -6.152 1 89.69 104 ARG A O 1
ATOM 869 N N . THR A 1 105 ? -9.352 -19.641 -7.082 1 84.94 105 THR A N 1
ATOM 870 C CA . THR A 1 105 ? -9.906 -20.156 -5.836 1 84.94 105 THR A CA 1
ATOM 871 C C . THR A 1 105 ? -9.086 -21.344 -5.336 1 84.94 105 THR A C 1
ATOM 873 O O . THR A 1 105 ? -8.812 -21.453 -4.141 1 84.94 105 THR A O 1
ATOM 876 N N . ASN A 1 106 ? -8.68 -22.188 -6.215 1 85.69 106 ASN A N 1
ATOM 877 C CA . ASN A 1 106 ? -7.863 -23.344 -5.863 1 85.69 106 ASN A CA 1
ATOM 878 C C . ASN A 1 106 ? -6.531 -22.922 -5.25 1 85.69 106 ASN A C 1
ATOM 880 O O . ASN A 1 106 ? -6.082 -23.5 -4.262 1 85.69 106 ASN A O 1
ATOM 884 N N . ILE A 1 107 ? -5.938 -21.906 -5.898 1 87.12 107 ILE A N 1
ATOM 885 C CA . ILE A 1 107 ? -4.641 -21.422 -5.434 1 87.12 107 ILE A CA 1
ATOM 886 C C . ILE A 1 107 ? -4.789 -20.812 -4.043 1 87.12 107 ILE A C 1
ATOM 888 O O . ILE A 1 107 ? -3.947 -21.031 -3.168 1 87.12 107 ILE A O 1
ATOM 892 N N . LEU A 1 108 ? -5.844 -20.062 -3.871 1 82.25 108 LEU A N 1
ATOM 893 C CA . LEU A 1 108 ? -6.082 -19.391 -2.6 1 82.25 108 LEU A CA 1
ATOM 894 C C . LEU A 1 108 ? -6.312 -20.406 -1.484 1 82.25 108 LEU A C 1
ATOM 896 O O . LEU A 1 108 ? -5.992 -20.141 -0.323 1 82.25 108 LEU A O 1
ATOM 900 N N . MET A 1 109 ? -6.793 -21.562 -1.836 1 77.62 109 MET A N 1
ATOM 901 C CA . MET A 1 109 ? -7.121 -22.609 -0.861 1 77.62 109 MET A CA 1
ATOM 902 C C . MET A 1 109 ? -5.918 -23.5 -0.592 1 77.62 109 MET A C 1
ATOM 904 O O . MET A 1 109 ? -5.93 -24.297 0.35 1 77.62 109 MET A O 1
ATOM 908 N N . MET A 1 110 ? -4.988 -23.406 -1.474 1 73.38 110 MET A N 1
ATOM 909 C CA . MET A 1 110 ? -3.777 -24.203 -1.314 1 73.38 110 MET A CA 1
ATOM 910 C C . MET A 1 110 ? -2.906 -23.656 -0.192 1 73.38 110 MET A C 1
ATOM 912 O O . MET A 1 110 ? -2.932 -22.453 0.088 1 73.38 110 MET A O 1
ATOM 916 N N . PRO A 1 111 ? -2.424 -24.688 0.535 1 61 111 PRO A N 1
ATOM 917 C CA . PRO A 1 111 ? -1.496 -24.188 1.551 1 61 111 PRO A CA 1
ATOM 918 C C . PRO A 1 111 ? -0.558 -23.109 1.01 1 61 111 PRO A C 1
ATOM 920 O O . PRO A 1 111 ? -0.401 -22.969 -0.207 1 61 111 PRO A O 1
ATOM 923 N N . PRO A 1 112 ? 0.011 -22.359 1.865 1 56.03 112 PRO A N 1
ATOM 924 C CA . PRO A 1 112 ? 0.66 -21.094 1.526 1 56.03 112 PRO A CA 1
ATOM 925 C C . PRO A 1 112 ? 1.563 -21.188 0.3 1 56.03 112 PRO A C 1
ATOM 927 O O . PRO A 1 112 ? 2.449 -22.047 0.255 1 56.03 112 PRO A O 1
ATOM 930 N N . LEU A 1 113 ? 0.978 -20.984 -0.79 1 56.62 113 LEU A N 1
ATOM 931 C CA . LEU A 1 113 ? 1.864 -20.797 -1.935 1 56.62 113 LEU A CA 1
ATOM 932 C C . LEU A 1 113 ? 3.021 -19.875 -1.586 1 56.62 113 LEU A C 1
ATOM 934 O O . LEU A 1 113 ? 2.836 -18.875 -0.877 1 56.62 113 LEU A O 1
ATOM 938 N N . SER A 1 114 ? 4.254 -20.359 -1.645 1 61 114 SER A N 1
ATOM 939 C CA . SER A 1 114 ? 5.473 -19.688 -1.205 1 61 114 SER A CA 1
ATOM 940 C C . SER A 1 114 ? 5.641 -18.344 -1.903 1 61 114 SER A C 1
ATOM 942 O O . SER A 1 114 ? 6.094 -17.375 -1.292 1 61 114 SER A O 1
ATOM 944 N N . ASN A 1 115 ? 5.371 -18.359 -3.307 1 77.81 115 ASN A N 1
ATOM 945 C CA . ASN A 1 115 ? 5.664 -17.094 -3.961 1 77.81 115 ASN A CA 1
ATOM 946 C C . ASN A 1 115 ? 4.805 -16.891 -5.203 1 77.81 115 ASN A C 1
ATOM 948 O O . ASN A 1 115 ? 4.156 -17.828 -5.672 1 77.81 115 ASN A O 1
ATOM 952 N N . VAL A 1 116 ? 4.629 -15.82 -5.691 1 89.62 116 VAL A N 1
ATOM 953 C CA . VAL A 1 116 ? 3.803 -15.359 -6.801 1 89.62 116 VAL A CA 1
ATOM 954 C C . VAL A 1 116 ? 4.207 -16.078 -8.086 1 89.62 116 VAL A C 1
ATOM 956 O O . VAL A 1 116 ? 3.371 -16.344 -8.953 1 89.62 116 VAL A O 1
ATOM 959 N N . CYS A 1 117 ? 5.43 -16.562 -8.102 1 89.88 117 CYS A N 1
ATOM 960 C CA . CYS A 1 117 ? 5.91 -17.25 -9.289 1 89.88 117 CYS A CA 1
ATOM 961 C C . CYS A 1 117 ? 5.27 -18.625 -9.414 1 89.88 117 CYS A C 1
ATOM 963 O O . CYS A 1 117 ? 4.961 -19.078 -10.516 1 89.88 117 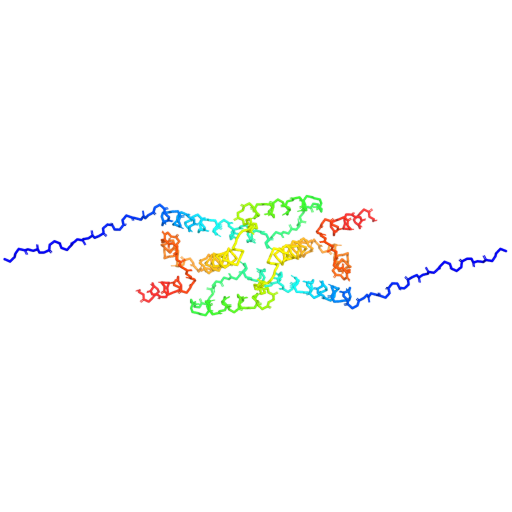CYS A O 1
ATOM 965 N N . GLN A 1 118 ? 5.078 -19.266 -8.352 1 88.62 118 GLN A N 1
ATOM 966 C CA . GLN A 1 118 ? 4.402 -20.547 -8.359 1 88.62 118 GLN A CA 1
ATOM 967 C C . GLN A 1 118 ? 2.941 -20.406 -8.781 1 88.62 118 GLN A C 1
ATOM 969 O O . GLN A 1 118 ? 2.432 -21.203 -9.562 1 88.62 118 GLN A O 1
ATOM 974 N N . ALA A 1 119 ? 2.287 -19.484 -8.227 1 90.56 119 ALA A N 1
ATOM 975 C CA . ALA A 1 119 ? 0.909 -19.203 -8.625 1 90.56 119 ALA A CA 1
ATOM 976 C C . ALA A 1 119 ? 0.811 -18.953 -10.125 1 90.56 119 ALA A C 1
ATOM 978 O O . ALA A 1 119 ? -0.084 -19.484 -10.789 1 90.56 119 ALA A O 1
ATOM 979 N N . TYR A 1 120 ? 1.712 -18.156 -10.641 1 94.12 120 TYR A N 1
ATOM 980 C CA . TYR A 1 120 ? 1.767 -17.875 -12.07 1 94.12 120 TYR A CA 1
ATOM 981 C C . TYR A 1 120 ? 1.9 -19.156 -12.883 1 94.12 120 TYR A C 1
ATOM 983 O O . TYR A 1 120 ? 1.19 -19.344 -13.867 1 94.12 120 TYR A O 1
ATOM 991 N N . SER A 1 121 ? 2.785 -20 -12.453 1 92.69 121 SER A N 1
ATOM 992 C CA . SER A 1 121 ? 3.018 -21.25 -13.148 1 92.69 121 SER A CA 1
ATOM 993 C C . SER A 1 121 ? 1.751 -22.109 -13.188 1 92.69 121 SER A C 1
ATOM 995 O O . SER A 1 121 ? 1.441 -22.719 -14.219 1 92.69 121 SER A O 1
ATOM 997 N N . LEU A 1 122 ? 1.031 -22.172 -12.102 1 90.5 122 LEU A N 1
ATOM 998 C CA . LEU A 1 122 ? -0.2 -22.953 -12.023 1 90.5 122 LEU A CA 1
ATOM 999 C C . LEU A 1 122 ? -1.253 -22.391 -12.977 1 90.5 122 LEU A C 1
ATOM 1001 O O . LEU A 1 122 ? -1.97 -23.156 -13.633 1 90.5 122 LEU A O 1
ATOM 1005 N N . ILE A 1 123 ? -1.323 -21.109 -13.055 1 93.44 123 ILE A N 1
ATOM 1006 C CA . ILE A 1 123 ? -2.316 -20.469 -13.906 1 93.44 123 ILE A CA 1
ATOM 1007 C C . ILE A 1 123 ? -1.983 -20.734 -15.375 1 93.44 123 ILE A C 1
ATOM 1009 O O . ILE A 1 123 ? -2.871 -21.031 -16.172 1 93.44 123 ILE A O 1
ATOM 1013 N N . VAL A 1 124 ? -0.709 -20.578 -15.719 1 93.44 124 VAL A N 1
ATOM 1014 C CA . VAL A 1 124 ? -0.259 -20.828 -17.094 1 93.44 124 VAL A CA 1
ATOM 1015 C C . VAL A 1 124 ? -0.558 -22.281 -17.469 1 93.44 124 VAL A C 1
ATOM 1017 O O . VAL A 1 124 ? -1.01 -22.547 -18.578 1 93.44 124 VAL A O 1
ATOM 1020 N N . GLU A 1 125 ? -0.304 -23.172 -16.547 1 90.69 125 GLU A N 1
ATOM 1021 C CA . GLU A 1 125 ? -0.574 -24.578 -16.781 1 90.69 125 GLU A CA 1
ATOM 1022 C C . GLU A 1 125 ? -2.064 -24.828 -17 1 90.69 125 GLU A C 1
ATOM 1024 O O . GLU A 1 125 ? -2.449 -25.656 -17.844 1 90.69 125 GLU A O 1
ATOM 1029 N N . ASP A 1 126 ? -2.869 -24.172 -16.234 1 87.06 126 ASP A N 1
ATOM 1030 C CA . ASP A 1 126 ? -4.32 -24.297 -16.344 1 87.06 126 ASP A CA 1
ATOM 1031 C C . ASP A 1 126 ? -4.82 -23.781 -17.688 1 87.06 126 ASP A C 1
ATOM 1033 O O . ASP A 1 126 ? -5.777 -24.328 -18.25 1 87.06 126 ASP A O 1
ATOM 1037 N N . GLU A 1 127 ? -4.285 -22.703 -18.203 1 84 127 GLU A N 1
ATOM 1038 C CA . GLU A 1 127 ? -4.66 -22.125 -19.484 1 84 127 GLU A CA 1
ATOM 1039 C C . GLU A 1 127 ? -4.328 -23.078 -20.641 1 84 127 GLU A C 1
ATOM 1041 O O . GLU A 1 127 ? -5.012 -23.078 -21.656 1 84 127 GLU A O 1
ATOM 1046 N N . THR A 1 128 ? -3.191 -23.719 -20.484 1 78.81 128 THR A N 1
ATOM 1047 C CA . THR A 1 128 ? -2.73 -24.609 -21.547 1 78.81 128 THR A CA 1
ATOM 1048 C C . THR A 1 128 ? -3.58 -25.875 -21.609 1 78.81 128 THR A C 1
ATOM 1050 O O . THR A 1 128 ? -3.654 -26.531 -22.641 1 78.81 128 THR A O 1
ATOM 1053 N N . GLN A 1 129 ? -4.352 -26.062 -20.609 1 69.88 129 GLN A N 1
ATOM 1054 C CA . GLN A 1 129 ? -5.25 -27.219 -20.656 1 69.88 129 GLN A CA 1
ATOM 1055 C C . GLN A 1 129 ? -6.602 -26.844 -21.25 1 69.88 129 GLN A C 1
ATOM 1057 O O . GLN A 1 129 ? -7.156 -27.594 -22.062 1 69.88 129 GLN A O 1
ATOM 1062 N N . MET B 1 1 ? 17.891 55.812 23.25 1 29.36 1 MET B N 1
ATOM 1063 C CA . MET B 1 1 ? 17.188 54.531 23.219 1 29.36 1 MET B CA 1
ATOM 1064 C C . MET B 1 1 ? 17.812 53.594 22.188 1 29.36 1 MET B C 1
ATOM 1066 O O . MET B 1 1 ? 17.75 53.844 20.984 1 29.36 1 MET B O 1
ATOM 1070 N N . GLU B 1 2 ? 19.062 53.062 22.312 1 36.12 2 GLU B N 1
ATOM 1071 C CA . GLU B 1 2 ? 19.953 52.281 21.484 1 36.12 2 GLU B CA 1
ATOM 1072 C C . GLU B 1 2 ? 19.297 50.938 21.078 1 36.12 2 GLU B C 1
ATOM 1074 O O . GLU B 1 2 ? 18.797 50.219 21.938 1 36.12 2 GLU B O 1
ATOM 1079 N N . PRO B 1 3 ? 18.641 50.812 19.812 1 37.81 3 PRO B N 1
ATOM 1080 C CA . PRO B 1 3 ? 17.891 49.688 19.25 1 37.81 3 PRO B CA 1
ATOM 1081 C C . PRO B 1 3 ? 18.641 48.344 19.359 1 37.81 3 PRO B C 1
ATOM 1083 O O . PRO B 1 3 ? 19.844 48.281 19.109 1 37.81 3 PRO B O 1
ATOM 1086 N N . ASP B 1 4 ? 18.562 47.531 20.469 1 35.47 4 ASP B N 1
ATOM 1087 C CA . ASP B 1 4 ? 19 46.188 20.75 1 35.47 4 ASP B CA 1
ATOM 1088 C C . ASP B 1 4 ? 18.797 45.281 19.547 1 35.47 4 ASP B C 1
ATOM 1090 O O . ASP B 1 4 ? 17.672 45.094 19.078 1 35.47 4 ASP B O 1
ATOM 1094 N N . LEU B 1 5 ? 19.719 45.219 18.5 1 33.25 5 LEU B N 1
ATOM 1095 C CA . LEU B 1 5 ? 20.016 44.281 17.422 1 33.25 5 LEU B CA 1
ATOM 1096 C C . LEU B 1 5 ? 19.812 42.844 17.891 1 33.25 5 LEU B C 1
ATOM 1098 O O . LEU B 1 5 ? 20.672 42.281 18.578 1 33.25 5 LEU B O 1
ATOM 1102 N N . ALA B 1 6 ? 18.766 42.5 18.453 1 36.12 6 ALA B N 1
ATOM 1103 C CA . ALA B 1 6 ? 18.422 41.094 18.703 1 36.12 6 ALA B CA 1
ATOM 1104 C C . ALA B 1 6 ? 18.922 40.188 17.562 1 36.12 6 ALA B C 1
ATOM 1106 O O . ALA B 1 6 ? 18.672 40.469 16.391 1 36.12 6 ALA B O 1
ATOM 1107 N N . LYS B 1 7 ? 20.016 39.438 17.625 1 35.28 7 LYS B N 1
ATOM 1108 C CA . LYS B 1 7 ? 20.766 38.375 16.938 1 35.28 7 LYS B CA 1
ATOM 1109 C C . LYS B 1 7 ? 19.828 37.375 16.25 1 35.28 7 LYS B C 1
ATOM 1111 O O . LYS B 1 7 ? 19.062 36.688 16.906 1 35.28 7 LYS B O 1
ATOM 1116 N N . VAL B 1 8 ? 19.234 37.688 15.141 1 33.19 8 VAL B N 1
ATOM 1117 C CA . VAL B 1 8 ? 18.719 36.75 14.172 1 33.19 8 VAL B CA 1
ATOM 1118 C C . VAL B 1 8 ? 19.672 35.562 14.047 1 33.19 8 VAL B C 1
ATOM 1120 O O . VAL B 1 8 ? 20.797 35.688 13.555 1 33.19 8 VAL B O 1
ATOM 1123 N N . VAL B 1 9 ? 19.938 34.719 15.016 1 34.72 9 VAL B N 1
ATOM 1124 C CA . VAL B 1 9 ? 20.641 33.469 14.93 1 34.72 9 VAL B CA 1
ATOM 1125 C C . VAL B 1 9 ? 20.297 32.75 13.609 1 34.72 9 VAL B C 1
ATOM 1127 O O . VAL B 1 9 ? 19.156 32.344 13.414 1 34.72 9 VAL B O 1
ATOM 1130 N N . ILE B 1 10 ? 20.75 33.156 12.461 1 37.03 10 ILE B N 1
ATOM 1131 C CA . ILE B 1 10 ? 20.938 32.344 11.266 1 37.03 10 ILE B CA 1
ATOM 1132 C C . ILE B 1 10 ? 21.359 30.922 11.656 1 37.03 10 ILE B C 1
ATOM 1134 O O . ILE B 1 10 ? 22.484 30.703 12.102 1 37.03 10 ILE B O 1
ATOM 1138 N N . HIS B 1 11 ? 20.609 30.266 12.391 1 42.06 11 HIS B N 1
ATOM 1139 C CA . HIS B 1 11 ? 20.938 28.859 12.594 1 42.06 11 HIS B CA 1
ATOM 1140 C C . HIS B 1 11 ? 21.297 28.188 11.273 1 42.06 11 HIS B C 1
ATOM 1142 O O . HIS B 1 11 ? 20.438 27.969 10.422 1 42.06 11 HIS B O 1
ATOM 1148 N N . ALA B 1 12 ? 22.438 28.391 10.688 1 43.91 12 ALA B N 1
ATOM 1149 C CA . ALA B 1 12 ? 23.062 27.547 9.68 1 43.91 12 ALA B CA 1
ATOM 1150 C C . ALA B 1 12 ? 22.703 26.078 9.891 1 43.91 12 ALA B C 1
ATOM 1152 O O . ALA B 1 12 ? 22.953 25.516 10.961 1 43.91 12 ALA B O 1
ATOM 1153 N N . LYS B 1 13 ? 21.719 25.672 9.156 1 52.25 13 LYS B N 1
ATOM 1154 C CA . LYS B 1 13 ? 21.391 24.25 9.211 1 52.25 13 LYS B CA 1
ATOM 1155 C C . LYS B 1 13 ? 22.641 23.391 9.109 1 52.25 13 LYS B C 1
ATOM 1157 O O . LYS B 1 13 ? 23.516 23.641 8.281 1 52.25 13 LYS B O 1
ATOM 1162 N N . THR B 1 14 ? 23 22.719 10.102 1 57.53 14 THR B N 1
ATOM 1163 C CA . THR B 1 14 ? 24.109 21.766 10.055 1 57.53 14 THR B CA 1
ATOM 1164 C C . THR B 1 14 ? 23.938 20.781 8.891 1 57.53 14 THR B C 1
ATOM 1166 O O . THR B 1 14 ? 22.812 20.594 8.406 1 57.53 14 THR B O 1
ATOM 1169 N N . THR B 1 15 ? 25.062 20.375 8.312 1 54.28 15 THR B N 1
ATOM 1170 C CA . THR B 1 15 ? 25.078 19.359 7.273 1 54.28 15 THR B CA 1
ATOM 1171 C C . THR B 1 15 ? 24.078 18.25 7.59 1 54.28 15 THR B C 1
ATOM 1173 O O . THR B 1 15 ? 23.391 17.75 6.691 1 54.28 15 THR B O 1
ATOM 1176 N N . HIS B 1 16 ? 23.969 17.953 8.867 1 52.66 16 HIS B N 1
ATOM 1177 C CA . HIS B 1 16 ? 23.031 16.906 9.281 1 52.66 16 HIS B CA 1
ATOM 1178 C C . HIS B 1 16 ? 21.594 17.344 9.047 1 52.66 16 HIS B C 1
ATOM 1180 O O . HIS B 1 16 ? 20.781 16.562 8.539 1 52.66 16 HIS B O 1
ATOM 1186 N N . GLN B 1 17 ? 21.328 18.578 9.414 1 53.72 17 GLN B N 1
ATOM 1187 C CA . GLN B 1 17 ? 19.984 19.078 9.219 1 53.72 17 GLN B CA 1
ATOM 1188 C C . GLN B 1 17 ? 19.641 19.188 7.73 1 53.72 17 GLN B C 1
ATOM 1190 O O . GLN B 1 17 ? 18.516 18.906 7.324 1 53.72 17 GLN B O 1
ATOM 1195 N N . VAL B 1 18 ? 20.656 19.641 7.031 1 53.03 18 VAL B N 1
ATOM 1196 C CA . VAL B 1 18 ? 20.484 19.719 5.582 1 53.03 18 VAL B CA 1
ATOM 1197 C C . VAL B 1 18 ? 20.234 18.312 5.031 1 53.03 18 VAL B C 1
ATOM 1199 O O . VAL B 1 18 ? 19.344 18.125 4.184 1 53.03 18 VAL B O 1
ATOM 1202 N N . TRP B 1 19 ? 21 17.344 5.5 1 50.59 19 TRP B N 1
ATOM 1203 C CA . TRP B 1 19 ? 20.812 15.969 5.07 1 50.59 19 TRP B CA 1
ATOM 1204 C C . TRP B 1 19 ? 19.453 15.43 5.5 1 50.59 19 TRP B C 1
ATOM 1206 O O . TRP B 1 19 ? 18.766 14.773 4.715 1 50.59 19 TRP B O 1
ATOM 1216 N N . GLU B 1 20 ? 19.109 15.719 6.668 1 55.88 20 GLU B N 1
ATOM 1217 C CA . GLU B 1 20 ? 17.797 15.289 7.133 1 55.88 20 GLU B CA 1
ATOM 1218 C C . GLU B 1 20 ? 16.688 15.93 6.305 1 55.88 20 GLU B C 1
ATOM 1220 O O . GLU B 1 20 ? 15.688 15.273 5.973 1 55.88 20 GLU B O 1
ATOM 1225 N N . ASP B 1 21 ? 16.984 17.141 6.008 1 54.56 21 ASP B N 1
ATOM 1226 C CA . ASP B 1 21 ? 16.031 17.859 5.172 1 54.56 21 ASP B CA 1
ATOM 1227 C C . ASP B 1 21 ? 15.945 17.234 3.781 1 54.56 21 ASP B C 1
ATOM 1229 O O . ASP B 1 21 ? 14.859 17.141 3.201 1 54.56 21 ASP B O 1
ATOM 1233 N N . PHE B 1 22 ? 17.156 16.984 3.318 1 49.66 22 PHE B N 1
ATOM 1234 C CA . PHE B 1 22 ? 17.219 16.328 2.014 1 49.66 22 PHE B CA 1
ATOM 1235 C C . PHE B 1 22 ? 16.516 14.977 2.047 1 49.66 22 PHE B C 1
ATOM 1237 O O . PHE B 1 22 ? 15.727 14.664 1.152 1 49.66 22 PHE B O 1
ATOM 1244 N N . ILE B 1 23 ? 16.781 14.258 3.051 1 52.81 23 ILE B N 1
ATOM 1245 C CA . ILE B 1 23 ? 16.172 12.945 3.199 1 52.81 23 ILE B CA 1
ATOM 1246 C C . ILE B 1 23 ? 14.656 13.094 3.326 1 52.81 23 ILE B C 1
ATOM 1248 O O . ILE B 1 23 ? 13.898 12.352 2.691 1 52.81 23 ILE B O 1
ATOM 1252 N N . ASP B 1 24 ? 14.406 14.117 4.07 1 56.34 24 ASP B N 1
ATOM 1253 C CA . ASP B 1 24 ? 12.984 14.344 4.297 1 56.34 24 ASP B CA 1
ATOM 1254 C C . ASP B 1 24 ? 12.289 14.781 3.008 1 56.34 24 ASP B C 1
ATOM 1256 O O . ASP B 1 24 ? 11.18 14.328 2.713 1 56.34 24 ASP B O 1
ATOM 1260 N N . GLN B 1 25 ? 13.016 15.781 2.355 1 54.25 25 GLN B N 1
ATOM 1261 C CA . GLN B 1 25 ? 12.461 16.234 1.085 1 54.25 25 GLN B CA 1
ATOM 1262 C C . GLN B 1 25 ? 12.398 15.094 0.076 1 54.25 25 GLN B C 1
ATOM 1264 O O . GLN B 1 25 ? 11.398 14.93 -0.63 1 54.25 25 GLN B O 1
ATOM 1269 N N . PHE B 1 26 ? 13.484 14.453 0.004 1 52.38 26 PHE B N 1
ATOM 1270 C CA . PHE B 1 26 ? 13.555 13.297 -0.884 1 52.38 26 PHE B CA 1
ATOM 1271 C C . PHE B 1 26 ? 12.523 12.242 -0.481 1 52.38 26 PHE B C 1
ATOM 1273 O O . PHE B 1 26 ? 11.891 11.625 -1.339 1 52.38 26 PHE B O 1
ATOM 1280 N N . SER B 1 27 ? 12.359 12.266 0.817 1 61.38 27 SER B N 1
ATOM 1281 C CA . SER B 1 27 ? 11.391 11.297 1.327 1 61.38 27 SER B CA 1
ATOM 1282 C C . SER B 1 27 ? 9.969 11.672 0.925 1 61.38 27 SER B C 1
ATOM 1284 O O . SER B 1 27 ? 9.18 10.805 0.544 1 61.38 27 SER B O 1
ATOM 1286 N N . GLN B 1 28 ? 9.852 13.047 0.893 1 63.81 28 GLN B N 1
ATOM 1287 C CA . GLN B 1 28 ? 8.516 13.492 0.5 1 63.81 28 GLN B CA 1
ATOM 1288 C C . GLN B 1 28 ? 8.281 13.273 -0.992 1 63.81 28 GLN B C 1
ATOM 1290 O O . GLN B 1 28 ? 7.195 12.852 -1.399 1 63.81 28 GLN B O 1
ATOM 1295 N N . GLU B 1 29 ? 9.312 13.695 -1.782 1 65.19 29 GLU B N 1
ATOM 1296 C CA . GLU B 1 29 ? 9.203 13.453 -3.219 1 65.19 29 GLU B CA 1
ATOM 1297 C C . GLU B 1 29 ? 8.984 11.969 -3.516 1 65.19 29 GLU B C 1
ATOM 1299 O O . GLU B 1 29 ? 8.172 11.617 -4.375 1 65.19 29 GLU B O 1
ATOM 1304 N N . ASN B 1 30 ? 9.641 11.219 -2.783 1 82.25 30 ASN B N 1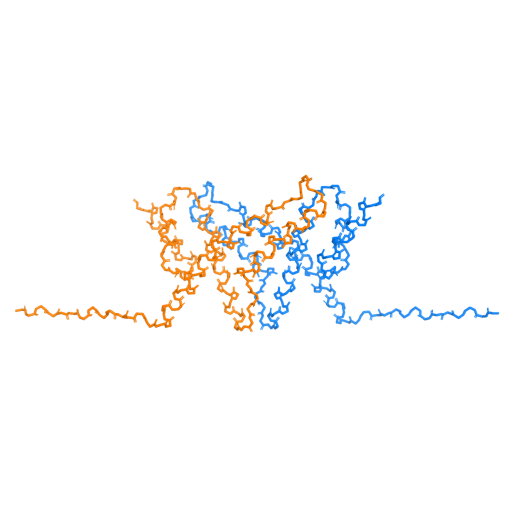
ATOM 1305 C CA . ASN B 1 30 ? 9.484 9.781 -2.98 1 82.25 30 ASN B CA 1
ATOM 1306 C C . ASN B 1 30 ? 8.102 9.305 -2.537 1 82.25 30 ASN B C 1
ATOM 1308 O O . ASN B 1 30 ? 7.535 8.383 -3.133 1 82.25 30 ASN B O 1
ATOM 1312 N N . ALA B 1 31 ? 7.633 10.078 -1.591 1 86.38 31 ALA B N 1
ATOM 1313 C CA . ALA B 1 31 ? 6.332 9.656 -1.077 1 86.38 31 ALA B CA 1
ATOM 1314 C C . ALA B 1 31 ? 5.246 9.828 -2.135 1 86.38 31 ALA B C 1
ATOM 1316 O O . ALA B 1 31 ? 4.336 9 -2.236 1 86.38 31 ALA B O 1
ATOM 1317 N N . LEU B 1 32 ? 5.336 10.922 -2.924 1 87.56 32 LEU B N 1
ATOM 1318 C CA . LEU B 1 32 ? 4.355 11.148 -3.98 1 87.56 32 LEU B CA 1
ATOM 1319 C C . LEU B 1 32 ? 4.488 10.094 -5.074 1 87.56 32 LEU B C 1
ATOM 1321 O O . LEU B 1 32 ? 3.48 9.578 -5.57 1 87.56 32 LEU B O 1
ATOM 1325 N N . ILE B 1 33 ? 5.707 9.82 -5.461 1 91.25 33 ILE B N 1
ATOM 1326 C CA . ILE B 1 33 ? 5.965 8.805 -6.477 1 91.25 33 ILE B CA 1
ATOM 1327 C C . ILE B 1 33 ? 5.461 7.449 -5.992 1 91.25 33 ILE B C 1
ATOM 1329 O O . ILE B 1 33 ? 4.789 6.727 -6.73 1 91.25 33 ILE B O 1
ATOM 1333 N N . ILE B 1 34 ? 5.734 7.125 -4.754 1 92.88 34 ILE B N 1
ATOM 1334 C CA . ILE B 1 34 ? 5.293 5.867 -4.152 1 92.88 34 ILE B CA 1
ATOM 1335 C C . ILE B 1 34 ? 3.766 5.805 -4.156 1 92.88 34 ILE B C 1
ATOM 1337 O O . ILE B 1 34 ? 3.184 4.773 -4.5 1 92.88 34 ILE B O 1
ATOM 1341 N N . TYR B 1 35 ? 3.199 6.891 -3.82 1 92.19 35 TYR B N 1
ATOM 1342 C CA . TYR B 1 35 ? 1.741 6.953 -3.822 1 92.19 35 TYR B CA 1
ATOM 1343 C C . TYR B 1 35 ? 1.185 6.652 -5.211 1 92.19 35 TYR B C 1
ATOM 1345 O O . TYR B 1 35 ? 0.242 5.867 -5.352 1 92.19 35 TYR B O 1
ATOM 1353 N N . GLN B 1 36 ? 1.704 7.262 -6.223 1 93.06 36 GLN B N 1
ATOM 1354 C CA . GLN B 1 36 ? 1.241 7.066 -7.594 1 93.06 36 GLN B CA 1
ATOM 1355 C C . GLN B 1 36 ? 1.434 5.617 -8.039 1 93.06 36 GLN B C 1
ATOM 1357 O O . GLN B 1 36 ? 0.568 5.047 -8.703 1 93.06 36 GLN B O 1
ATOM 1362 N N . ILE B 1 37 ? 2.543 5.035 -7.707 1 94.81 37 ILE B N 1
ATOM 1363 C CA . ILE B 1 37 ? 2.811 3.643 -8.047 1 94.81 37 ILE B CA 1
ATOM 1364 C C . ILE B 1 37 ? 1.802 2.736 -7.348 1 94.81 37 ILE B C 1
ATOM 1366 O O . ILE B 1 37 ? 1.24 1.826 -7.965 1 94.81 37 ILE B O 1
ATOM 1370 N N . GLN B 1 38 ? 1.582 2.971 -6.031 1 93.44 38 GLN B N 1
ATOM 1371 C CA . GLN B 1 38 ? 0.621 2.18 -5.27 1 93.44 38 GLN B CA 1
ATOM 1372 C C . GLN B 1 38 ? -0.779 2.291 -5.867 1 93.44 38 GLN B C 1
ATOM 1374 O O . GLN B 1 38 ? -1.51 1.3 -5.938 1 93.44 38 GLN B O 1
ATOM 1379 N N . LYS B 1 39 ? -1.13 3.461 -6.234 1 92.25 39 LYS B N 1
ATOM 1380 C CA . LYS B 1 39 ? -2.416 3.666 -6.895 1 92.25 39 LYS B CA 1
ATOM 1381 C C . LYS B 1 39 ? -2.504 2.863 -8.188 1 92.25 39 LYS B C 1
ATOM 1383 O O . LYS B 1 39 ? -3.52 2.219 -8.461 1 92.25 39 LYS B O 1
ATOM 1388 N N . SER B 1 40 ? -1.47 2.922 -8.938 1 93.69 40 SER B N 1
ATOM 1389 C CA . SER B 1 40 ? -1.433 2.164 -10.188 1 93.69 40 SER B CA 1
ATOM 1390 C C . SER B 1 40 ? -1.516 0.665 -9.922 1 93.69 40 SER B C 1
ATOM 1392 O O . SER B 1 40 ? -2.195 -0.061 -10.648 1 93.69 40 SER B O 1
ATOM 1394 N N . LEU B 1 41 ? -0.87 0.248 -8.922 1 94 41 LEU B N 1
ATOM 1395 C CA . LEU B 1 41 ? -0.813 -1.169 -8.586 1 94 41 LEU B CA 1
ATOM 1396 C C . LEU B 1 41 ? -2.195 -1.691 -8.203 1 94 41 LEU B C 1
ATOM 1398 O O . LEU B 1 41 ? -2.594 -2.775 -8.633 1 94 41 LEU B O 1
ATOM 1402 N N . VAL B 1 42 ? -2.865 -0.971 -7.438 1 87.19 42 VAL B N 1
ATOM 1403 C CA . VAL B 1 42 ? -4.18 -1.386 -6.949 1 87.19 42 VAL B CA 1
ATOM 1404 C C . VAL B 1 42 ? -5.188 -1.353 -8.094 1 87.19 42 VAL B C 1
ATOM 1406 O O . VAL B 1 42 ? -6.121 -2.158 -8.133 1 87.19 42 VAL B O 1
ATOM 1409 N N . SER B 1 43 ? -4.969 -0.469 -9.031 1 89.12 43 SER B N 1
ATOM 1410 C CA . SER B 1 43 ? -5.895 -0.337 -10.148 1 89.12 43 SER B CA 1
ATOM 1411 C C . SER B 1 43 ? -5.469 -1.217 -11.32 1 89.12 43 SER B C 1
ATOM 1413 O O . SER B 1 43 ? -6.168 -1.284 -12.336 1 89.12 43 SER B O 1
ATOM 1415 N N . PHE B 1 44 ? -4.363 -1.833 -11.156 1 92.94 44 PHE B N 1
ATOM 1416 C CA . PHE B 1 44 ? -3.807 -2.645 -12.234 1 92.94 44 PHE B CA 1
ATOM 1417 C C . PHE B 1 44 ? -4.605 -3.93 -12.414 1 92.94 44 PHE B C 1
ATOM 1419 O O . PHE B 1 44 ? -4.871 -4.641 -11.445 1 92.94 44 PHE B O 1
ATOM 1426 N N . SER B 1 45 ? -5.082 -4.262 -13.602 1 94.19 45 SER B N 1
ATOM 1427 C CA . SER B 1 45 ? -5.84 -5.477 -13.883 1 94.19 45 SER B CA 1
ATOM 1428 C C . SER B 1 45 ? -5.379 -6.121 -15.188 1 94.19 45 SER B C 1
ATOM 1430 O O . SER B 1 45 ? -4.773 -5.461 -16.031 1 94.19 45 SER B O 1
ATOM 1432 N N . GLN B 1 46 ? -5.664 -7.336 -15.312 1 95.06 46 GLN B N 1
ATOM 1433 C CA . GLN B 1 46 ? -5.234 -8.07 -16.5 1 95.06 46 GLN B CA 1
ATOM 1434 C C . GLN B 1 46 ? -5.848 -7.477 -17.766 1 95.06 46 GLN B C 1
ATOM 1436 O O . GLN B 1 46 ? -5.141 -7.195 -18.734 1 95.06 46 GLN B O 1
ATOM 1441 N N . GLY B 1 47 ? -7.199 -7.309 -17.734 1 94.88 47 GLY B N 1
ATOM 1442 C CA . GLY B 1 47 ? -7.875 -6.734 -18.891 1 94.88 47 GLY B CA 1
ATOM 1443 C C . GLY B 1 47 ? -7.688 -7.547 -20.156 1 94.88 47 GLY B C 1
ATOM 1444 O O . GLY B 1 47 ? -7.949 -8.75 -20.172 1 94.88 47 GLY B O 1
ATOM 1445 N N . SER B 1 48 ? -7.109 -6.961 -21.188 1 96.44 48 SER B N 1
ATOM 1446 C CA . SER B 1 48 ? -6.965 -7.625 -22.484 1 96.44 48 SER B CA 1
ATOM 1447 C C . SER B 1 48 ? -5.602 -8.297 -22.609 1 96.44 48 SER B C 1
ATOM 1449 O O . SER B 1 48 ? -5.32 -8.953 -23.609 1 96.44 48 SER B O 1
ATOM 1451 N N . MET B 1 49 ? -4.812 -8.211 -21.641 1 95.5 49 MET B N 1
ATOM 1452 C CA . MET B 1 49 ? -3.471 -8.781 -21.703 1 95.5 49 MET B CA 1
ATOM 1453 C C . MET B 1 49 ? -3.518 -10.297 -21.547 1 95.5 49 MET B C 1
ATOM 1455 O O . MET B 1 49 ? -4.387 -10.828 -20.844 1 95.5 49 MET B O 1
ATOM 1459 N N . THR B 1 50 ? -2.6 -10.898 -22.219 1 95.38 50 THR B N 1
ATOM 1460 C CA . THR B 1 50 ? -2.373 -12.297 -21.891 1 95.38 50 THR B CA 1
ATOM 1461 C C . THR B 1 50 ? -1.847 -12.438 -20.469 1 95.38 50 THR B C 1
ATOM 1463 O O . THR B 1 50 ? -1.382 -11.461 -19.875 1 95.38 50 THR B O 1
ATOM 1466 N N . ILE B 1 51 ? -1.863 -13.617 -19.922 1 94.44 51 ILE B N 1
ATOM 1467 C CA . ILE B 1 51 ? -1.406 -13.867 -18.562 1 94.44 51 ILE B CA 1
ATOM 1468 C C . ILE B 1 51 ? 0.082 -13.547 -18.438 1 94.44 51 ILE B C 1
ATOM 1470 O O . ILE B 1 51 ? 0.533 -13.008 -17.422 1 94.44 51 ILE B O 1
ATOM 1474 N N . SER B 1 52 ? 0.853 -13.906 -19.422 1 95.12 52 SER B N 1
ATOM 1475 C CA . SER B 1 52 ? 2.291 -13.656 -19.406 1 95.12 52 SER B CA 1
ATOM 1476 C C . SER B 1 52 ? 2.592 -12.156 -19.422 1 95.12 52 SER B C 1
ATOM 1478 O O . SER B 1 52 ? 3.412 -11.68 -18.641 1 95.12 52 SER B O 1
ATOM 1480 N N . THR B 1 53 ? 1.961 -11.406 -20.312 1 97.31 53 THR B N 1
ATOM 1481 C CA . THR B 1 53 ? 2.166 -9.961 -20.391 1 97.31 53 THR B CA 1
ATOM 1482 C C . THR B 1 53 ? 1.726 -9.281 -19.094 1 97.31 53 THR B C 1
ATOM 1484 O O . THR B 1 53 ? 2.422 -8.406 -18.578 1 97.31 53 THR B O 1
ATOM 1487 N N . TYR B 1 54 ? 0.519 -9.734 -18.656 1 97.38 54 TYR B N 1
ATOM 1488 C CA . TYR B 1 54 ? 0.004 -9.203 -17.406 1 97.38 54 TYR B CA 1
ATOM 1489 C C . TYR B 1 54 ? 1.012 -9.398 -16.281 1 97.38 54 TYR B C 1
ATOM 1491 O O . TYR B 1 54 ? 1.312 -8.461 -15.531 1 97.38 54 TYR B O 1
ATOM 1499 N N . PHE B 1 55 ? 1.586 -10.57 -16.156 1 96.38 55 PHE B N 1
ATOM 1500 C CA . PHE B 1 55 ? 2.514 -10.883 -15.078 1 96.38 55 PHE B CA 1
ATOM 1501 C C . PHE B 1 55 ? 3.785 -10.047 -15.203 1 96.38 55 PHE B C 1
ATOM 1503 O O . PHE B 1 55 ? 4.277 -9.516 -14.203 1 96.38 55 PHE B O 1
ATOM 1510 N N . ILE B 1 56 ? 4.324 -9.875 -16.391 1 97 56 ILE B N 1
ATOM 1511 C CA . ILE B 1 56 ? 5.559 -9.125 -16.625 1 97 56 ILE B CA 1
ATOM 1512 C C . ILE B 1 56 ? 5.352 -7.66 -16.266 1 97 56 ILE B C 1
ATOM 1514 O O . ILE B 1 56 ? 6.199 -7.059 -15.594 1 97 56 ILE B O 1
ATOM 1518 N N . GLU B 1 57 ? 4.242 -7.129 -16.641 1 97.25 57 GLU B N 1
ATOM 1519 C CA . GLU B 1 57 ? 3.965 -5.723 -16.359 1 97.25 57 GLU B CA 1
ATOM 1520 C C . GLU B 1 57 ? 3.76 -5.5 -14.859 1 97.25 57 GLU B C 1
ATOM 1522 O O . GLU B 1 57 ? 4.211 -4.496 -14.305 1 97.25 57 GLU B O 1
ATOM 1527 N N . LEU B 1 58 ? 3.016 -6.426 -14.281 1 97.31 58 LEU B N 1
ATOM 1528 C CA . LEU B 1 58 ? 2.805 -6.336 -12.844 1 97.31 58 LEU B CA 1
ATOM 1529 C C . LEU B 1 58 ? 4.133 -6.387 -12.094 1 97.31 58 LEU B C 1
ATOM 1531 O O . LEU B 1 58 ? 4.367 -5.59 -11.188 1 97.31 58 LEU B O 1
ATOM 1535 N N . LYS B 1 59 ? 5.02 -7.312 -12.453 1 95.94 59 LYS B N 1
ATOM 1536 C CA . LYS B 1 59 ? 6.359 -7.402 -11.875 1 95.94 59 LYS B CA 1
ATOM 1537 C C . LYS B 1 59 ? 7.129 -6.098 -12.062 1 95.94 59 LYS B C 1
ATOM 1539 O O . LYS B 1 59 ? 7.883 -5.684 -11.18 1 95.94 59 LYS B O 1
ATOM 1544 N N . GLY B 1 60 ? 6.926 -5.5 -13.227 1 96.75 60 GLY B N 1
ATOM 1545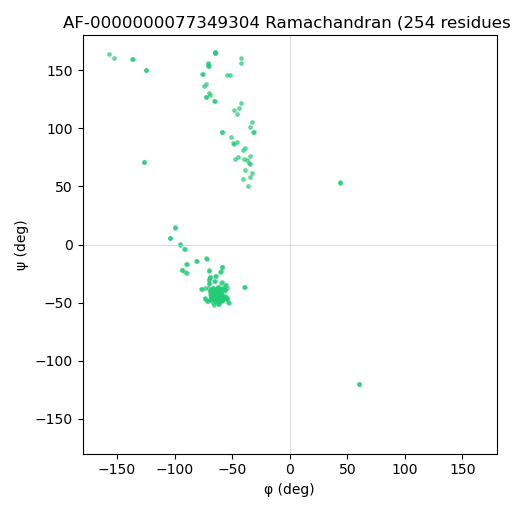 C CA . GLY B 1 60 ? 7.547 -4.211 -13.484 1 96.75 60 GLY B CA 1
ATOM 1546 C C . GLY B 1 60 ? 7.137 -3.141 -12.484 1 96.75 60 GLY B C 1
ATOM 1547 O O . GLY B 1 60 ? 7.973 -2.363 -12.023 1 96.75 60 GLY B O 1
ATOM 1548 N N . VAL B 1 61 ? 5.836 -3.074 -12.188 1 96.56 61 VAL B N 1
ATOM 1549 C CA . VAL B 1 61 ? 5.34 -2.096 -11.234 1 96.56 61 VAL B CA 1
ATOM 1550 C C . VAL B 1 61 ? 5.902 -2.396 -9.844 1 96.56 61 VAL B C 1
ATOM 1552 O O . VAL B 1 61 ? 6.293 -1.482 -9.109 1 96.56 61 VAL B O 1
ATOM 1555 N N . TRP B 1 62 ? 6 -3.756 -9.453 1 95 62 TRP B N 1
ATOM 1556 C CA . TRP B 1 62 ? 6.598 -4.141 -8.18 1 95 62 TRP B CA 1
ATOM 1557 C C . TRP B 1 62 ? 8.047 -3.674 -8.094 1 95 62 TRP B C 1
ATOM 1559 O O . TRP B 1 62 ? 8.477 -3.141 -7.07 1 95 62 TRP B O 1
ATOM 1569 N N . ASP B 1 63 ? 8.789 -3.93 -9.141 1 94.62 63 ASP B N 1
ATOM 1570 C CA . ASP B 1 63 ? 10.188 -3.535 -9.188 1 94.62 63 ASP B CA 1
ATOM 1571 C C . ASP B 1 63 ? 10.344 -2.023 -9.031 1 94.62 63 ASP B C 1
ATOM 1573 O O . ASP B 1 63 ? 11.25 -1.553 -8.336 1 94.62 63 ASP B O 1
ATOM 1577 N N . GLU B 1 64 ? 9.5 -1.28 -9.688 1 94.62 64 GLU B N 1
ATOM 1578 C CA . GLU B 1 64 ? 9.516 0.173 -9.555 1 94.62 64 GLU B CA 1
ATOM 1579 C C . GLU B 1 64 ? 9.281 0.596 -8.109 1 94.62 64 GLU B C 1
ATOM 1581 O O . GLU B 1 64 ? 9.992 1.457 -7.586 1 94.62 64 GLU B O 1
ATOM 1586 N N . LEU B 1 65 ? 8.297 -0.004 -7.477 1 93.81 65 LEU B N 1
ATOM 1587 C CA . LEU B 1 65 ? 8.008 0.322 -6.086 1 93.81 65 LEU B CA 1
ATOM 1588 C C . LEU B 1 65 ? 9.203 0.021 -5.195 1 93.81 65 LEU B C 1
ATOM 1590 O O . LEU B 1 65 ? 9.531 0.805 -4.301 1 93.81 65 LEU B O 1
ATOM 1594 N N . GLU B 1 66 ? 9.875 -1.087 -5.41 1 91.06 66 GLU B N 1
ATOM 1595 C CA . GLU B 1 66 ? 11.016 -1.502 -4.602 1 91.06 66 GLU B CA 1
ATOM 1596 C C . GLU B 1 66 ? 12.188 -0.536 -4.762 1 91.06 66 GLU B C 1
ATOM 1598 O O . GLU B 1 66 ? 12.977 -0.35 -3.836 1 91.06 66 GLU B O 1
ATOM 1603 N N . MET B 1 67 ? 12.289 0.035 -5.914 1 91.19 67 MET B N 1
ATOM 1604 C CA . MET B 1 67 ? 13.344 1.02 -6.148 1 91.19 67 MET B CA 1
ATOM 1605 C C . MET B 1 67 ? 13.18 2.223 -5.227 1 91.19 67 MET B C 1
ATOM 1607 O O . MET B 1 67 ? 14.164 2.771 -4.734 1 91.19 67 MET B O 1
ATOM 1611 N N . TYR B 1 68 ? 11.953 2.602 -4.965 1 88.12 68 TYR B N 1
ATOM 1612 C CA . TYR B 1 68 ? 11.68 3.785 -4.152 1 88.12 68 TYR B CA 1
ATOM 1613 C C . TYR B 1 68 ? 11.484 3.408 -2.691 1 88.12 68 TYR B C 1
ATOM 1615 O O . TYR B 1 68 ? 11.547 4.27 -1.809 1 88.12 68 TYR B O 1
ATOM 1623 N N . ARG B 1 69 ? 11.133 2.125 -2.414 1 85.38 69 ARG B N 1
ATOM 1624 C CA . ARG B 1 69 ? 10.953 1.628 -1.055 1 85.38 69 ARG B CA 1
ATOM 1625 C C . ARG B 1 69 ? 11.797 0.383 -0.808 1 85.38 69 ARG B C 1
ATOM 1627 O O . ARG B 1 69 ? 11.258 -0.708 -0.603 1 85.38 69 ARG B O 1
ATOM 1634 N N . PRO B 1 70 ? 13.023 0.632 -0.742 1 78.81 70 PRO B N 1
ATOM 1635 C CA . PRO B 1 70 ? 13.875 -0.531 -0.471 1 78.81 70 PRO B CA 1
ATOM 1636 C C . PRO B 1 70 ? 13.727 -1.054 0.956 1 78.81 70 PRO B C 1
ATOM 1638 O O . PRO B 1 70 ? 13.273 -0.322 1.84 1 78.81 70 PRO B O 1
ATOM 1641 N N . LEU B 1 71 ? 13.984 -2.314 1.145 1 76.06 71 LEU B N 1
ATOM 1642 C CA . LEU B 1 71 ? 13.969 -2.867 2.494 1 76.06 71 LEU B CA 1
ATOM 1643 C C . LEU B 1 71 ? 15.094 -2.268 3.338 1 76.06 71 LEU B C 1
ATOM 1645 O O . LEU B 1 71 ? 16.266 -2.324 2.953 1 76.06 71 LEU B O 1
ATOM 1649 N N . PRO B 1 72 ? 14.664 -1.716 4.406 1 73.44 72 PRO B N 1
ATOM 1650 C CA . PRO B 1 72 ? 15.695 -1.105 5.246 1 73.44 72 PRO B CA 1
ATOM 1651 C C . PRO B 1 72 ? 16.609 -2.137 5.902 1 73.44 72 PRO B C 1
ATOM 1653 O O . PRO B 1 72 ? 16.141 -3.158 6.406 1 73.44 72 PRO B O 1
ATOM 1656 N N . THR B 1 73 ? 17.906 -2.014 5.805 1 72.12 73 THR B N 1
ATOM 1657 C CA . THR B 1 73 ? 18.875 -2.924 6.387 1 72.12 73 THR B CA 1
ATOM 1658 C C . THR B 1 73 ? 19.234 -2.494 7.809 1 72.12 73 THR B C 1
ATOM 1660 O O . THR B 1 73 ? 19.766 -3.291 8.586 1 72.12 73 THR B O 1
ATOM 1663 N N . TYR B 1 74 ? 19.094 -1.281 8.133 1 74.75 74 TYR B N 1
ATOM 1664 C CA . TYR B 1 74 ? 19.375 -0.761 9.469 1 74.75 74 TYR B CA 1
ATOM 1665 C C . TYR B 1 74 ? 18.156 -0.029 10.031 1 74.75 74 TYR B C 1
ATOM 1667 O O . TYR B 1 74 ? 17.344 0.502 9.281 1 74.75 74 TYR B O 1
ATOM 1675 N N . ASN B 1 75 ? 17.969 -0.01 11.312 1 78.69 75 ASN B N 1
ATOM 1676 C CA . ASN B 1 75 ? 16.875 0.678 12.008 1 78.69 75 ASN B CA 1
ATOM 1677 C C . ASN B 1 75 ? 15.539 0.465 11.312 1 78.69 75 ASN B C 1
ATOM 1679 O O . ASN B 1 75 ? 14.859 1.43 10.953 1 78.69 75 ASN B O 1
ATOM 1683 N N . GLN B 1 76 ? 15.195 -0.706 11.086 1 78.12 76 GLN B N 1
ATOM 1684 C CA . GLN B 1 76 ? 14.031 -1.128 10.32 1 78.12 76 GLN B CA 1
ATOM 1685 C C . GLN B 1 76 ? 12.75 -0.515 10.883 1 78.12 76 GLN B C 1
ATOM 1687 O O . GLN B 1 76 ? 11.859 -0.119 10.125 1 78.12 76 GLN B O 1
ATOM 1692 N N . MET B 1 77 ? 12.75 -0.385 12.133 1 79.12 77 MET B N 1
ATOM 1693 C CA . MET B 1 77 ? 11.547 0.157 12.758 1 79.12 77 MET B CA 1
ATOM 1694 C C . MET B 1 77 ? 11.352 1.622 12.383 1 79.12 77 MET B C 1
ATOM 1696 O O . MET B 1 77 ? 10.25 2.031 12.023 1 79.12 77 MET B O 1
ATOM 1700 N N . LYS B 1 78 ? 12.391 2.354 12.492 1 80.5 78 LYS B N 1
ATOM 1701 C CA . LYS B 1 78 ? 12.312 3.766 12.133 1 80.5 78 LYS B CA 1
ATOM 1702 C C . LYS B 1 78 ? 11.953 3.941 10.664 1 80.5 78 LYS B C 1
ATOM 1704 O O . LYS B 1 78 ? 11.133 4.793 10.32 1 80.5 78 LYS B O 1
ATOM 1709 N N . ALA B 1 79 ? 12.562 3.125 9.844 1 81.31 79 ALA B N 1
ATOM 1710 C CA . ALA B 1 79 ? 12.305 3.211 8.406 1 81.31 79 ALA B CA 1
ATOM 1711 C C . ALA B 1 79 ? 10.844 2.912 8.094 1 81.31 79 ALA B C 1
ATOM 1713 O O . ALA B 1 79 ? 10.219 3.604 7.285 1 81.31 79 ALA B O 1
ATOM 1714 N N . HIS B 1 80 ? 10.305 1.969 8.742 1 81.56 80 HIS B N 1
ATOM 1715 C CA . HIS B 1 80 ? 8.906 1.597 8.531 1 81.56 80 HIS B CA 1
ATOM 1716 C C . HIS B 1 80 ? 7.965 2.701 9 1 81.56 80 HIS B C 1
ATOM 1718 O O . HIS B 1 80 ? 6.957 2.98 8.344 1 81.56 80 HIS B O 1
ATOM 1724 N N . HIS B 1 81 ? 8.344 3.232 10.102 1 82.75 81 HIS B N 1
ATOM 1725 C CA . HIS B 1 81 ? 7.531 4.324 10.625 1 82.75 81 HIS B CA 1
ATOM 1726 C C . HIS B 1 81 ? 7.508 5.504 9.656 1 82.75 81 HIS B C 1
ATOM 1728 O O . HIS B 1 81 ? 6.445 6.082 9.398 1 82.75 81 HIS B O 1
ATOM 1734 N N . GLU B 1 82 ? 8.602 5.781 9.117 1 83.56 82 GLU B N 1
ATOM 1735 C CA . GLU B 1 82 ? 8.703 6.902 8.195 1 83.56 82 GLU B CA 1
ATOM 1736 C C . GLU B 1 82 ? 7.949 6.621 6.898 1 83.56 82 GLU B C 1
ATOM 1738 O O . GLU B 1 82 ? 7.309 7.512 6.34 1 83.56 82 GLU B O 1
ATOM 1743 N N . GLN B 1 83 ? 8.07 5.41 6.449 1 84.62 83 GLN B N 1
ATOM 1744 C CA . GLN B 1 83 ? 7.332 5.016 5.254 1 84.62 83 GLN B CA 1
ATOM 1745 C C . GLN B 1 83 ? 5.828 5.148 5.469 1 84.62 83 GLN B C 1
ATOM 1747 O O . GLN B 1 83 ? 5.117 5.656 4.602 1 84.62 83 GLN B O 1
ATOM 1752 N N . ARG B 1 84 ? 5.422 4.734 6.586 1 87.25 84 ARG B N 1
ATOM 1753 C CA . ARG B 1 84 ? 4.004 4.809 6.914 1 87.25 84 ARG B CA 1
ATOM 1754 C C . ARG B 1 84 ? 3.535 6.254 7 1 87.25 84 ARG B C 1
ATOM 1756 O O . ARG B 1 84 ? 2.443 6.59 6.531 1 87.25 84 ARG B O 1
ATOM 1763 N N . LYS B 1 85 ? 4.312 7.039 7.562 1 87.12 85 LYS B N 1
ATOM 1764 C CA . LYS B 1 85 ? 3.994 8.461 7.656 1 87.12 85 LYS B CA 1
ATOM 1765 C C . LYS B 1 85 ? 3.84 9.086 6.27 1 87.12 85 LYS B C 1
ATOM 1767 O O . LYS B 1 85 ? 2.895 9.836 6.023 1 87.12 85 LYS B O 1
ATOM 1772 N N . GLY B 1 86 ? 4.805 8.75 5.441 1 87.56 86 GLY B N 1
ATOM 1773 C CA . GLY B 1 86 ? 4.73 9.242 4.074 1 87.56 86 GLY B CA 1
ATOM 1774 C C . GLY B 1 86 ? 3.502 8.758 3.33 1 87.56 86 GLY B C 1
ATOM 1775 O O . GLY B 1 86 ? 2.85 9.531 2.629 1 87.56 86 GLY B O 1
ATOM 1776 N N . ASP B 1 87 ? 3.193 7.484 3.486 1 90.56 87 ASP B N 1
ATOM 1777 C CA . ASP B 1 87 ? 2.016 6.914 2.842 1 90.56 87 ASP B CA 1
ATOM 1778 C C . ASP B 1 87 ? 0.743 7.629 3.293 1 90.56 87 ASP B C 1
ATOM 1780 O O . ASP B 1 87 ? -0.081 8.023 2.463 1 90.56 87 ASP B O 1
ATOM 1784 N N . ARG B 1 88 ? 0.621 7.801 4.562 1 91.75 88 ARG B N 1
ATOM 1785 C CA . ARG B 1 88 ? -0.592 8.391 5.121 1 91.75 88 ARG B CA 1
ATOM 1786 C C . ARG B 1 88 ? -0.74 9.844 4.695 1 91.75 88 ARG B C 1
ATOM 1788 O O . ARG B 1 88 ? -1.846 10.297 4.395 1 91.75 88 ARG B O 1
ATOM 1795 N N . MET B 1 89 ? 0.333 10.5 4.629 1 91.25 89 MET B N 1
ATOM 1796 C CA . MET B 1 89 ? 0.316 11.891 4.191 1 91.25 89 MET B CA 1
ATOM 1797 C C . MET B 1 89 ? -0.201 12 2.76 1 91.25 89 MET B C 1
ATOM 1799 O O . MET B 1 89 ? -1.09 12.805 2.479 1 91.25 89 MET B O 1
ATOM 1803 N N . MET B 1 90 ? 0.319 11.234 1.91 1 91.56 90 MET B N 1
ATOM 1804 C CA . MET B 1 90 ? -0.059 11.305 0.501 1 91.56 90 MET B CA 1
ATOM 1805 C C . MET B 1 90 ? -1.498 10.844 0.299 1 91.56 90 MET B C 1
ATOM 1807 O O . MET B 1 90 ? -2.238 11.43 -0.492 1 91.56 90 MET B O 1
ATOM 1811 N N . GLN B 1 91 ? -1.866 9.805 0.979 1 93.44 91 GLN B N 1
ATOM 1812 C CA . GLN B 1 91 ? -3.246 9.336 0.904 1 93.44 91 GLN B CA 1
ATOM 1813 C C . GLN B 1 91 ? -4.223 10.422 1.339 1 93.44 91 GLN B C 1
ATOM 1815 O O . GLN B 1 91 ? -5.293 10.57 0.748 1 93.44 91 GLN B O 1
ATOM 1820 N N . PHE B 1 92 ? -3.867 11.188 2.326 1 94.81 92 PHE B N 1
ATOM 1821 C CA . PHE B 1 92 ? -4.715 12.266 2.826 1 94.81 92 PHE B CA 1
ATOM 1822 C C . PHE B 1 92 ? -4.766 13.414 1.83 1 94.81 92 PHE B C 1
ATOM 1824 O O . PHE B 1 92 ? -5.848 13.82 1.397 1 94.81 92 PHE B O 1
ATOM 1831 N N . LEU B 1 93 ? -3.697 13.844 1.356 1 92.75 93 LEU B N 1
ATOM 1832 C CA . LEU B 1 93 ? -3.59 15.078 0.584 1 92.75 93 LEU B CA 1
ATOM 1833 C C . LEU B 1 93 ? -4.09 14.875 -0.842 1 92.75 93 LEU B C 1
ATOM 1835 O O . LEU B 1 93 ? -4.766 15.742 -1.398 1 92.75 93 LEU B O 1
ATOM 1839 N N . MET B 1 94 ? -3.814 13.734 -1.414 1 92.94 94 MET B N 1
ATOM 1840 C CA . MET B 1 94 ? -4.062 13.531 -2.84 1 92.94 94 MET B CA 1
ATOM 1841 C C . MET B 1 94 ? -5.527 13.203 -3.096 1 92.94 94 MET B C 1
ATOM 1843 O O . MET B 1 94 ? -6.004 13.297 -4.23 1 92.94 94 MET B O 1
ATOM 1847 N N . ALA B 1 95 ? -6.258 12.867 -2.068 1 93.5 95 ALA B N 1
ATOM 1848 C CA . ALA B 1 95 ? -7.652 12.469 -2.248 1 93.5 95 ALA B CA 1
ATOM 1849 C C . ALA B 1 95 ? -8.602 13.586 -1.825 1 93.5 95 ALA B C 1
ATOM 1851 O O . ALA B 1 95 ? -9.82 13.398 -1.789 1 93.5 95 ALA B O 1
ATOM 1852 N N . LEU B 1 96 ? -8.023 14.742 -1.479 1 94.38 96 LEU B N 1
ATOM 1853 C CA . LEU B 1 96 ? -8.828 15.922 -1.185 1 94.38 96 LEU B CA 1
ATOM 1854 C C . LEU B 1 96 ? -9.453 16.484 -2.455 1 94.38 96 LEU B C 1
ATOM 1856 O O . LEU B 1 96 ? -8.906 16.328 -3.549 1 94.38 96 LEU B O 1
ATOM 1860 N N . ASN B 1 97 ? -10.547 17.188 -2.246 1 95.06 97 ASN B N 1
ATOM 1861 C CA . ASN B 1 97 ? -11.188 17.859 -3.371 1 95.06 97 ASN B CA 1
ATOM 1862 C C . ASN B 1 97 ? -10.297 18.953 -3.945 1 95.06 97 ASN B C 1
ATOM 1864 O O . ASN B 1 97 ? -9.414 19.469 -3.256 1 95.06 97 ASN B O 1
ATOM 1868 N N . ASP B 1 98 ? -10.656 19.375 -5.117 1 93.19 98 ASP B N 1
ATOM 1869 C CA . ASP B 1 98 ? -9.828 20.312 -5.863 1 93.19 98 ASP B CA 1
ATOM 1870 C C . ASP B 1 98 ? -9.844 21.703 -5.211 1 93.19 98 ASP B C 1
ATOM 1872 O O . ASP B 1 98 ? -8.969 22.531 -5.465 1 93.19 98 ASP B O 1
ATOM 1876 N N . THR B 1 99 ? -10.844 21.969 -4.453 1 94 99 THR B N 1
ATOM 1877 C CA . THR B 1 99 ? -10.93 23.25 -3.766 1 94 99 THR B CA 1
ATOM 1878 C C . THR B 1 99 ? -9.719 23.453 -2.857 1 94 99 THR B C 1
ATOM 1880 O O . THR B 1 99 ? -9.391 24.594 -2.494 1 94 99 THR B O 1
ATOM 1883 N N . TYR B 1 100 ? -9.047 22.375 -2.523 1 93.69 100 TYR B N 1
ATOM 1884 C CA . TYR B 1 100 ? -7.91 22.453 -1.611 1 93.69 100 TYR B CA 1
ATOM 1885 C C . TYR B 1 100 ? -6.59 22.438 -2.377 1 93.69 100 TYR B C 1
ATOM 1887 O O . TYR B 1 100 ? -5.531 22.203 -1.789 1 93.69 100 TYR B O 1
ATOM 1895 N N . ASN B 1 101 ? -6.543 22.625 -3.617 1 91.94 101 ASN B N 1
ATOM 1896 C CA . ASN B 1 101 ? -5.355 22.5 -4.453 1 91.94 101 ASN B CA 1
ATOM 1897 C C . ASN B 1 101 ? -4.238 23.438 -3.982 1 91.94 101 ASN B C 1
ATOM 1899 O O . ASN B 1 101 ? -3.076 23.031 -3.916 1 91.94 101 ASN B O 1
ATOM 1903 N N . ILE B 1 102 ? -4.59 24.641 -3.695 1 90.81 102 ILE B N 1
ATOM 1904 C CA . ILE B 1 102 ? -3.588 25.641 -3.328 1 90.81 102 ILE B CA 1
ATOM 1905 C C . ILE B 1 102 ? -2.941 25.25 -1.999 1 90.81 102 ILE B C 1
ATOM 1907 O O . ILE B 1 102 ? -1.715 25.188 -1.895 1 90.81 102 ILE B O 1
ATOM 1911 N N . ILE B 1 103 ? -3.73 24.984 -1.005 1 92.25 103 ILE B N 1
ATOM 1912 C CA . ILE B 1 103 ? -3.18 24.656 0.307 1 92.25 103 ILE B CA 1
ATOM 1913 C C . ILE B 1 103 ? -2.445 23.328 0.242 1 92.25 103 ILE B C 1
ATOM 1915 O O . ILE B 1 103 ? -1.436 23.125 0.92 1 92.25 103 ILE B O 1
ATOM 1919 N N . ARG B 1 104 ? -3.002 22.406 -0.487 1 90.62 104 ARG B N 1
ATOM 1920 C CA . ARG B 1 104 ? -2.32 21.141 -0.701 1 90.62 104 ARG B CA 1
ATOM 1921 C C . ARG B 1 104 ? -0.909 21.359 -1.236 1 90.62 104 ARG B C 1
ATOM 1923 O O . ARG B 1 104 ? 0.049 20.766 -0.739 1 90.62 104 ARG B O 1
ATOM 1930 N N . THR B 1 105 ? -0.817 22.172 -2.258 1 86.31 105 THR B N 1
ATOM 1931 C CA . THR B 1 105 ? 0.474 22.469 -2.867 1 86.31 105 THR B CA 1
ATOM 1932 C C . THR B 1 105 ? 1.411 23.125 -1.854 1 86.31 105 THR B C 1
ATOM 1934 O O . THR B 1 105 ? 2.596 22.797 -1.791 1 86.31 105 THR B O 1
ATOM 1937 N N . ASN B 1 106 ? 0.899 24 -1.095 1 86.94 106 ASN B N 1
ATOM 1938 C CA . ASN B 1 106 ? 1.688 24.656 -0.062 1 86.94 106 ASN B CA 1
ATOM 1939 C C . ASN B 1 106 ? 2.24 23.656 0.951 1 86.94 106 ASN B C 1
ATOM 1941 O O . ASN B 1 106 ? 3.404 23.75 1.348 1 86.94 106 ASN B O 1
ATOM 1945 N N . ILE B 1 107 ? 1.34 22.766 1.369 1 88.19 107 ILE B N 1
ATOM 1946 C CA . ILE B 1 107 ? 1.733 21.766 2.359 1 88.19 107 ILE B CA 1
ATOM 1947 C C . ILE B 1 107 ? 2.824 20.859 1.781 1 88.19 107 ILE B C 1
ATOM 1949 O O . ILE B 1 107 ? 3.799 20.547 2.465 1 88.19 107 ILE B O 1
ATOM 1953 N N . LEU B 1 108 ? 2.66 20.484 0.545 1 83.31 108 LEU B N 1
ATOM 1954 C CA . LEU B 1 108 ? 3.609 19.594 -0.115 1 83.31 108 LEU B CA 1
ATOM 1955 C C . LEU B 1 108 ? 4.973 20.266 -0.26 1 83.31 108 LEU B C 1
ATOM 1957 O O . LEU B 1 108 ? 6.004 19.594 -0.247 1 83.31 108 LEU B O 1
ATOM 1961 N N . MET B 1 109 ? 4.965 21.547 -0.314 1 78.94 109 MET B N 1
ATOM 1962 C CA . MET B 1 109 ? 6.195 22.312 -0.518 1 78.94 109 MET B CA 1
ATOM 1963 C C . MET B 1 109 ? 6.852 22.656 0.816 1 78.94 109 MET B C 1
ATOM 1965 O O . MET B 1 109 ? 7.988 23.125 0.851 1 78.94 109 MET B O 1
ATOM 1969 N N . MET B 1 110 ? 6.051 22.516 1.833 1 75.12 110 MET B N 1
ATOM 1970 C CA . MET B 1 110 ? 6.57 22.797 3.168 1 75.12 110 MET B CA 1
ATOM 1971 C C . MET B 1 110 ? 7.492 21.672 3.639 1 75.12 110 MET B C 1
ATOM 1973 O O . MET B 1 110 ? 7.305 20.516 3.264 1 75.12 110 MET B O 1
ATOM 1977 N N . PRO B 1 111 ? 8.578 22.172 4.215 1 62.44 111 PRO B N 1
ATOM 1978 C CA . PRO B 1 111 ? 9.406 21.094 4.77 1 62.44 111 PRO B CA 1
ATOM 1979 C C . PRO B 1 111 ? 8.586 20.031 5.484 1 62.44 111 PRO B C 1
ATOM 1981 O O . PRO B 1 111 ? 7.43 20.266 5.84 1 62.44 111 PRO B O 1
ATOM 1984 N N . PRO B 1 112 ? 9.172 18.844 5.562 1 57.25 112 PRO B N 1
ATOM 1985 C CA . PRO B 1 112 ? 8.398 17.641 5.906 1 57.25 112 PRO B CA 1
ATOM 1986 C C . PRO B 1 112 ? 7.508 17.844 7.133 1 57.25 112 PRO B C 1
ATOM 1988 O O . PRO B 1 112 ? 8 18.219 8.203 1 57.25 112 PRO B O 1
ATOM 1991 N N . LEU B 1 113 ? 6.395 18.328 6.887 1 58.19 113 LEU B N 1
ATOM 1992 C CA . LEU B 1 113 ? 5.449 18.234 7.992 1 58.19 113 LEU B CA 1
ATOM 1993 C C . LEU B 1 113 ? 5.523 16.859 8.656 1 58.19 113 LEU B C 1
ATOM 1995 O O . LEU B 1 113 ? 5.73 15.852 7.984 1 58.19 113 LEU B O 1
ATOM 1999 N N . SER B 1 114 ? 5.816 16.797 9.969 1 60.97 114 SER B N 1
ATOM 2000 C CA . SER B 1 114 ? 6.109 15.609 10.75 1 60.97 114 SER B CA 1
ATOM 2001 C C . SER B 1 114 ? 4.992 14.578 10.617 1 60.97 114 SER B C 1
ATOM 2003 O O . SER B 1 114 ? 5.254 13.367 10.594 1 60.97 114 SER B O 1
ATOM 2005 N N . ASN B 1 115 ? 3.615 15.086 10.547 1 79.62 115 ASN B N 1
ATOM 2006 C CA . ASN B 1 115 ? 2.615 14.023 10.531 1 79.62 115 ASN B CA 1
ATOM 2007 C C . ASN B 1 115 ? 1.307 14.5 9.906 1 79.62 115 ASN B C 1
ATOM 2009 O O . ASN B 1 115 ? 1.144 15.688 9.617 1 79.62 115 ASN B O 1
ATOM 2013 N N . VAL B 1 116 ? 0.483 13.727 9.547 1 90.19 116 VAL B N 1
ATOM 2014 C CA . VAL B 1 116 ? -0.783 13.914 8.844 1 90.19 116 VAL B CA 1
ATOM 2015 C C . VAL B 1 116 ? -1.713 14.789 9.68 1 90.19 116 VAL B C 1
ATOM 2017 O O . VAL B 1 116 ? -2.504 15.562 9.125 1 90.19 116 VAL B O 1
ATOM 2020 N N . CYS B 1 117 ? -1.478 14.797 10.953 1 90.38 117 CYS B N 1
ATOM 2021 C CA . CYS B 1 117 ? -2.316 15.602 11.836 1 90.38 117 CYS B CA 1
ATOM 2022 C C . CYS B 1 117 ? -2.035 17.094 11.648 1 90.38 117 CYS B C 1
ATOM 2024 O O . CYS B 1 117 ? -2.953 17.906 11.688 1 90.38 117 CYS B O 1
ATOM 2026 N N . GLN B 1 118 ? -0.86 17.422 11.445 1 89.44 118 GLN B N 1
ATOM 2027 C CA . GLN B 1 118 ? -0.495 18.812 11.188 1 89.44 118 GLN B CA 1
ATOM 2028 C C . GLN B 1 118 ? -1.058 19.281 9.852 1 89.44 118 GLN B C 1
ATOM 2030 O O . GLN B 1 118 ? -1.569 20.391 9.75 1 89.44 118 GLN B O 1
ATOM 2035 N N . ALA B 1 119 ? -0.903 18.5 8.859 1 91.38 119 ALA B N 1
ATOM 2036 C CA . ALA B 1 119 ? -1.484 18.828 7.562 1 91.38 119 ALA B CA 1
ATOM 2037 C C . ALA B 1 119 ? -2.988 19.062 7.68 1 91.38 119 ALA B C 1
ATOM 2039 O O . ALA B 1 119 ? -3.518 20.031 7.113 1 91.38 119 ALA B O 1
ATOM 2040 N N . TYR B 1 120 ? -3.658 18.188 8.391 1 94.44 120 TYR B N 1
ATOM 2041 C CA . TYR B 1 120 ? -5.09 18.328 8.633 1 94.44 120 TYR B CA 1
ATOM 2042 C C . TYR B 1 120 ? -5.41 19.672 9.273 1 94.44 120 TYR B C 1
ATOM 2044 O O . TYR B 1 120 ? -6.336 20.375 8.844 1 94.44 120 TYR B O 1
ATOM 2052 N N . SER B 1 121 ? -4.656 20.016 10.266 1 93.12 121 SER B N 1
ATOM 2053 C CA . SER B 1 121 ? -4.875 21.266 10.969 1 93.12 121 SER B CA 1
ATOM 2054 C C . SER B 1 121 ? -4.742 22.469 10.031 1 93.12 121 SER B C 1
ATOM 2056 O O . SER B 1 121 ? -5.527 23.406 10.102 1 93.12 121 SER B O 1
ATOM 2058 N N . LEU B 1 122 ? -3.768 22.438 9.172 1 91.19 122 LEU B N 1
ATOM 2059 C CA . LEU B 1 122 ? -3.543 23.531 8.219 1 91.19 122 LEU B CA 1
ATOM 2060 C C . LEU B 1 122 ? -4.715 23.656 7.25 1 91.19 122 LEU B C 1
ATOM 2062 O O . LEU B 1 122 ? -5.137 24.766 6.918 1 91.19 122 LEU B O 1
ATOM 2066 N N . ILE B 1 123 ? -5.219 22.531 6.828 1 94 123 ILE B N 1
ATOM 2067 C CA . ILE B 1 123 ? -6.32 22.531 5.871 1 94 123 ILE B CA 1
ATOM 2068 C C . ILE B 1 123 ? -7.578 23.078 6.535 1 94 123 ILE B C 1
ATOM 2070 O O . ILE B 1 123 ? -8.305 23.875 5.941 1 94 123 ILE B O 1
ATOM 2074 N N . VAL B 1 124 ? -7.836 22.625 7.762 1 93.88 124 VAL B N 1
ATOM 2075 C CA . VAL B 1 124 ? -8.992 23.094 8.516 1 93.88 124 VAL B CA 1
ATOM 2076 C C . VAL B 1 124 ? -8.898 24.609 8.719 1 93.88 124 VAL B C 1
ATOM 2078 O O . VAL B 1 124 ? -9.891 25.328 8.578 1 93.88 124 VAL B O 1
ATOM 2081 N N . GLU B 1 125 ? -7.73 25.062 9.031 1 91.19 125 GLU B N 1
ATOM 2082 C CA . GLU B 1 125 ? -7.504 26.5 9.227 1 91.19 125 GLU B CA 1
ATOM 2083 C C . GLU B 1 125 ? -7.746 27.281 7.934 1 91.19 125 GLU B C 1
ATOM 2085 O O . GLU B 1 125 ? -8.297 28.375 7.965 1 91.19 125 GLU B O 1
ATOM 2090 N N . ASP B 1 126 ? -7.316 26.734 6.852 1 88.12 126 ASP B N 1
ATOM 2091 C CA . ASP B 1 126 ? -7.496 27.344 5.547 1 88.12 126 ASP B CA 1
ATOM 2092 C C . ASP B 1 126 ? -8.977 27.438 5.18 1 88.12 126 ASP B C 1
ATOM 2094 O O . ASP B 1 126 ? -9.406 28.406 4.543 1 88.12 126 ASP B O 1
ATOM 2098 N N . GLU B 1 127 ? -9.781 26.438 5.48 1 84.88 127 GLU B N 1
ATOM 2099 C CA . GLU B 1 127 ? -11.211 26.422 5.207 1 84.88 127 GLU B CA 1
ATOM 2100 C C . GLU B 1 127 ? -11.938 27.5 6.008 1 84.88 127 GLU B C 1
ATOM 2102 O O . GLU B 1 127 ? -12.953 28.031 5.559 1 84.88 127 GLU B O 1
ATOM 2107 N N . THR B 1 128 ? -11.484 27.672 7.23 1 80.19 128 THR B N 1
ATOM 2108 C CA . THR B 1 128 ? -12.148 28.609 8.117 1 80.19 128 THR B CA 1
ATOM 2109 C C . THR B 1 128 ? -11.852 30.047 7.691 1 80.19 128 THR B C 1
ATOM 2111 O O . THR B 1 128 ? -12.609 30.969 8.016 1 80.19 128 THR B O 1
ATOM 2114 N N . GLN B 1 129 ? -10.938 30.219 6.82 1 71.06 129 GLN B N 1
ATOM 2115 C CA . GLN B 1 129 ? -10.672 31.562 6.316 1 71.06 129 GLN B CA 1
ATOM 2116 C C . GLN B 1 129 ? -11.469 31.844 5.043 1 71.06 129 GLN B C 1
ATOM 2118 O O . GLN B 1 129 ? -12.023 32.938 4.879 1 71.06 129 GLN B O 1
#

Secondary structure (DSSP, 8-state):
--------------HHHHHHHHHHHHHHHHHHHHHHHHHHHHH---TTS-HHHHHHHHHHHHHHHHHHSPPPSS-HHHHHHHHHHHHHHHHHHHTS-GGGHHHHHHHHHSS--S-HHHHHHHHHHHHH-/--------------HHHHHHHHHHHHHHHHHHHHHHHHHHHHH---TTS-HHHHHHHHHHHHHHHHHHSPPPSS-HHHHHHHHHHHHHHHHHHHTS-GGGHHHHHHHHHSS--S-HHHHHHHHHHHHH-

Solvent-accessible surface area (backbone atoms only — not comparable to full-atom values): 14938 Å² total; per-residue (Å²): 135,81,82,80,79,73,79,78,74,77,73,72,69,46,71,62,52,49,46,50,46,46,50,37,46,51,43,48,57,43,23,52,54,47,46,54,50,51,44,47,55,66,68,45,56,31,79,90,48,51,71,67,57,34,50,54,53,51,50,50,54,53,53,54,48,40,72,77,55,59,81,62,89,61,66,46,66,61,51,50,51,51,50,49,45,34,51,51,36,40,55,55,60,72,26,48,54,75,92,44,50,66,62,46,52,51,53,72,69,38,69,68,68,86,45,55,66,57,56,49,51,54,52,55,54,57,69,74,102,134,82,83,79,79,74,78,76,72,75,72,71,69,46,72,63,52,48,46,49,44,46,49,37,46,51,44,47,57,44,23,52,55,48,46,52,51,51,43,47,55,66,68,44,56,31,78,90,47,52,71,68,57,33,50,54,53,52,49,49,53,52,52,55,49,41,71,78,55,59,82,62,88,62,65,47,66,61,51,50,52,51,52,49,46,34,50,52,35,40,55,56,58,71,26,46,55,75,92,45,48,65,61,46,52,51,54,72,69,38,71,69,67,89,46,54,66,58,56,49,52,53,52,55,54,58,69,73,102

pLDDT: mean 78.88, std 19.36, range [29.36, 97.44]

Sequence (258 aa):
MEPDLAKVVIHAKTTHQVWEDFIDQFSQENALIIYQIQKSLVSFSQGSMTISTYFIELKGVWDELEMYRPLPTYNQMKAHHEQRKGDRMMQFLMALNDTYNIIRTNILMMPPLSNVCQAYSLIVEDETQMEPDLAKVVIHAKTTHQVWEDFIDQFSQENALIIYQIQKSLVSFSQGSMTISTYFIELKGVWDELEMYRPLPTYNQMKAHHEQRKGDRMMQFLMALNDTYNIIRTNILMMPPLSNVCQAYSLIVEDETQ

Foldseek 3Di:
DPPPPPPPPPVPQPPVNVVVLVCLLLLLVLLLVLLVLVVCLVVQDCPPHDPVVSVVVSVVSVVVNCVSVPQDPPPNVVSVVSSVQSNVQNVVLVPDDCVCVVLSVVCSPDGRPPHNVVSVVSSVVVVVD/DPPPPPPPPPVPQPPVSVVVLVCQLLLLVLLLVLLVLVVCLVVQDCPPHDPVVSVVVSVVSVVVNCVSVPQDPPPNVVSVVSSVQSNVQNVVLVPDDCVCVVLSVVCSPDGRPPHNVVSVVSSVVVVVD

Radius of gyration: 24.06 Å; Cα contacts (8 Å, |Δi|>4): 167; chains: 2; bounding box: 44×117×46 Å